Protein AF-A0A9D9E8C2-F1 (afdb_monomer)

Structure (mmCIF, N/CA/C/O backbone):
data_AF-A0A9D9E8C2-F1
#
_entry.id   AF-A0A9D9E8C2-F1
#
loop_
_atom_site.group_PDB
_atom_site.id
_atom_site.type_symbol
_atom_site.label_atom_id
_atom_site.label_alt_id
_atom_site.label_comp_id
_atom_site.label_asym_id
_atom_site.label_entity_id
_atom_site.label_seq_id
_atom_site.pdbx_PDB_ins_code
_atom_site.Cartn_x
_atom_site.Cartn_y
_atom_site.Cartn_z
_atom_site.occupancy
_atom_site.B_iso_or_equiv
_atom_site.auth_seq_id
_atom_site.auth_comp_id
_atom_site.auth_asym_id
_atom_site.auth_atom_id
_atom_site.pdbx_PDB_model_num
ATOM 1 N N . MET A 1 1 ? 30.598 -41.510 -39.112 1.00 62.38 1 MET A N 1
ATOM 2 C CA . MET A 1 1 ? 31.838 -40.755 -39.396 1.00 62.38 1 MET A CA 1
ATOM 3 C C . MET A 1 1 ? 31.563 -39.414 -40.078 1.00 62.38 1 MET A C 1
ATOM 5 O O . MET A 1 1 ? 31.753 -38.413 -39.410 1.00 62.38 1 MET A O 1
ATOM 9 N N . GLU A 1 2 ? 31.073 -39.333 -41.325 1.00 63.06 2 GLU A N 1
ATOM 10 C CA . GLU A 1 2 ? 30.748 -38.024 -41.951 1.00 63.06 2 GLU A CA 1
ATOM 11 C C . GLU A 1 2 ? 29.578 -37.295 -41.263 1.00 63.06 2 GLU A C 1
ATOM 13 O O . GLU A 1 2 ? 29.684 -36.105 -40.983 1.00 63.06 2 GLU A O 1
ATOM 18 N N . GLU A 1 3 ? 28.510 -38.011 -40.889 1.00 63.47 3 GLU A N 1
ATOM 19 C CA . GLU A 1 3 ? 27.385 -37.432 -40.130 1.00 63.47 3 GLU A CA 1
ATOM 20 C C . GLU A 1 3 ? 27.794 -36.955 -38.724 1.00 63.47 3 GLU A C 1
ATOM 22 O O . GLU A 1 3 ? 27.326 -35.918 -38.266 1.00 63.47 3 GLU A O 1
ATOM 27 N N . GLU A 1 4 ? 28.717 -37.655 -38.057 1.00 63.75 4 GLU A N 1
ATOM 28 C CA . GLU A 1 4 ? 29.216 -37.278 -36.723 1.00 63.75 4 GLU A CA 1
ATOM 29 C C . GLU A 1 4 ? 30.117 -36.036 -36.775 1.00 63.75 4 GLU A C 1
ATOM 31 O O . GLU A 1 4 ? 30.046 -35.191 -35.884 1.00 63.75 4 GLU A O 1
ATOM 36 N N . ILE A 1 5 ? 30.933 -35.889 -37.825 1.00 70.88 5 ILE A N 1
ATOM 37 C CA . ILE A 1 5 ? 31.766 -34.696 -38.046 1.00 70.88 5 ILE A CA 1
ATOM 38 C C . ILE A 1 5 ? 30.883 -33.486 -38.377 1.00 70.88 5 ILE A C 1
ATOM 40 O O . ILE A 1 5 ? 31.087 -32.411 -37.811 1.00 70.88 5 ILE A O 1
ATOM 44 N N . LEU A 1 6 ? 29.863 -33.665 -39.226 1.00 66.44 6 LEU A N 1
ATOM 45 C CA . LEU A 1 6 ? 28.893 -32.617 -39.556 1.00 66.44 6 LEU A CA 1
ATOM 46 C C . LEU A 1 6 ? 28.093 -32.185 -38.313 1.00 66.44 6 LEU A C 1
ATOM 48 O O . LEU A 1 6 ? 27.885 -30.997 -38.079 1.00 66.44 6 LEU A O 1
ATOM 52 N N . GLN A 1 7 ? 27.686 -33.140 -37.473 1.00 68.31 7 GLN A N 1
ATOM 53 C CA . GLN A 1 7 ? 26.978 -32.865 -36.223 1.00 68.31 7 GLN A CA 1
ATOM 54 C C . GLN A 1 7 ? 27.868 -32.143 -35.198 1.00 68.31 7 GLN A C 1
ATOM 56 O O . GLN A 1 7 ? 27.402 -31.226 -34.525 1.00 68.31 7 GLN A O 1
ATOM 61 N N . GLN A 1 8 ? 29.156 -32.489 -35.103 1.00 66.94 8 GLN A N 1
ATOM 62 C CA . GLN A 1 8 ? 30.111 -31.779 -34.243 1.00 66.94 8 GLN A CA 1
ATOM 63 C C . GLN A 1 8 ? 30.387 -30.344 -34.713 1.00 66.94 8 GLN A C 1
ATOM 65 O O . GLN A 1 8 ? 30.457 -29.444 -33.877 1.00 66.94 8 GLN A O 1
ATOM 70 N N . GLN A 1 9 ? 30.498 -30.113 -36.024 1.00 70.50 9 GLN A N 1
ATOM 71 C CA . GLN A 1 9 ? 30.647 -28.767 -36.593 1.00 70.50 9 GLN A CA 1
ATOM 72 C C . GLN A 1 9 ? 29.406 -27.903 -36.336 1.00 70.50 9 GLN A C 1
ATOM 74 O O . GLN A 1 9 ? 29.534 -26.796 -35.820 1.00 70.50 9 GLN A O 1
ATOM 79 N N . ASN A 1 10 ? 28.205 -28.448 -36.559 1.00 74.12 10 ASN A N 1
ATOM 80 C CA . ASN A 1 10 ? 26.947 -27.755 -36.261 1.00 74.12 10 ASN A CA 1
ATOM 81 C C . ASN A 1 10 ? 26.824 -27.380 -34.770 1.00 74.12 10 ASN A C 1
ATOM 83 O O . ASN A 1 10 ? 26.396 -26.275 -34.439 1.00 74.12 10 ASN A O 1
ATOM 87 N N . ASN A 1 11 ? 27.249 -28.268 -33.864 1.00 79.94 11 ASN A N 1
ATOM 88 C CA . ASN A 1 11 ? 27.254 -27.995 -32.424 1.00 79.94 11 ASN A CA 1
ATOM 89 C C . ASN A 1 11 ? 28.263 -26.898 -32.034 1.00 79.94 11 ASN A C 1
ATOM 91 O O . ASN A 1 11 ? 27.984 -26.090 -31.145 1.00 79.94 11 ASN A O 1
ATOM 95 N N . PHE A 1 12 ? 29.434 -26.862 -32.680 1.00 87.06 12 PHE A N 1
ATOM 96 C CA . PHE A 1 12 ? 30.436 -25.817 -32.459 1.00 87.06 12 PHE A CA 1
ATOM 97 C C . PHE A 1 12 ? 29.925 -24.446 -32.915 1.00 87.06 12 PHE A C 1
ATOM 99 O O . PHE A 1 12 ? 30.023 -23.477 -32.160 1.00 87.06 12 PHE A O 1
ATOM 106 N N . ASP A 1 13 ? 29.322 -24.377 -34.102 1.00 87.06 13 ASP A N 1
ATOM 107 C CA . ASP A 1 13 ? 28.763 -23.138 -34.645 1.00 87.06 13 ASP A CA 1
ATOM 108 C C . ASP A 1 13 ? 27.602 -22.617 -33.784 1.00 87.06 13 ASP A C 1
ATOM 110 O O . ASP A 1 13 ? 27.513 -21.415 -33.513 1.00 87.06 13 ASP A O 1
ATOM 114 N N . GLU A 1 14 ? 26.746 -23.508 -33.268 1.00 86.00 14 GLU A N 1
ATOM 115 C CA . GLU A 1 14 ? 25.675 -23.132 -32.340 1.00 86.00 14 GLU A CA 1
ATOM 116 C C . GLU A 1 14 ? 26.231 -22.582 -31.013 1.00 86.00 14 GLU A C 1
ATOM 118 O O . GLU A 1 14 ? 25.738 -21.571 -30.495 1.00 86.00 14 GLU A O 1
ATOM 123 N N . LEU A 1 15 ? 27.276 -23.209 -30.463 1.00 86.00 15 LEU A N 1
ATOM 124 C CA . LEU A 1 15 ? 27.934 -22.746 -29.241 1.00 86.00 15 LEU A CA 1
ATOM 125 C C . LEU A 1 15 ? 28.594 -21.376 -29.442 1.00 86.00 15 LEU A C 1
ATOM 127 O O . LEU A 1 15 ? 28.389 -20.472 -28.625 1.00 86.00 15 LEU A O 1
ATOM 131 N N . ALA A 1 16 ? 29.341 -21.203 -30.534 1.00 89.62 16 ALA A N 1
ATOM 132 C CA . ALA A 1 16 ? 29.965 -19.934 -30.891 1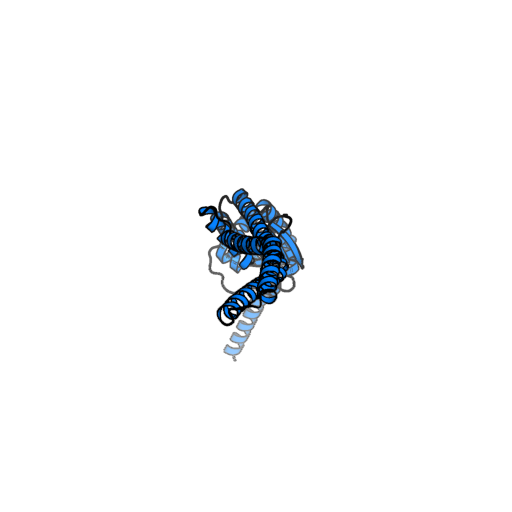.00 89.62 16 ALA A CA 1
ATOM 133 C C . ALA A 1 16 ? 28.908 -18.831 -31.046 1.00 89.62 16 ALA A C 1
ATOM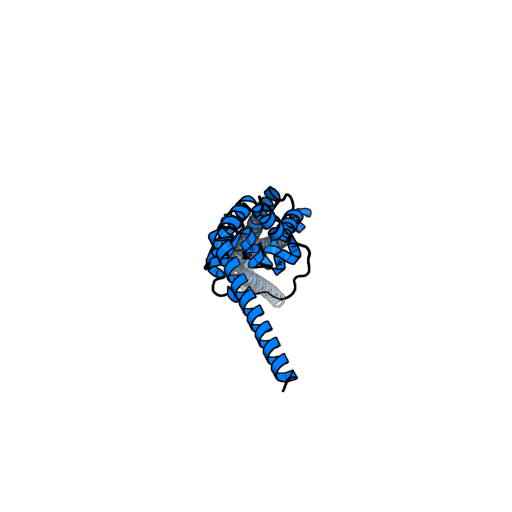 135 O O . ALA A 1 16 ? 29.032 -17.767 -30.437 1.00 89.62 16 ALA A O 1
ATOM 136 N N . ALA A 1 17 ? 27.808 -19.110 -31.754 1.00 88.00 17 ALA A N 1
ATOM 137 C CA . ALA A 1 17 ? 26.706 -18.167 -31.920 1.00 88.00 17 ALA A CA 1
ATOM 138 C C . ALA A 1 17 ? 26.056 -17.774 -30.581 1.00 88.00 17 ALA A C 1
ATOM 140 O O . ALA A 1 17 ? 25.766 -16.593 -30.362 1.00 88.00 17 ALA A O 1
ATOM 141 N N . LYS A 1 18 ? 25.849 -18.724 -29.657 1.00 88.12 18 LYS A N 1
ATOM 142 C CA . LYS A 1 18 ? 25.333 -18.431 -28.307 1.00 88.12 18 LYS A CA 1
ATOM 143 C C . LYS A 1 18 ? 26.286 -17.526 -27.525 1.00 88.12 18 LYS A C 1
ATOM 145 O O . LYS A 1 18 ? 25.833 -16.539 -26.948 1.00 88.12 18 LYS A O 1
ATOM 150 N N . LEU A 1 19 ? 27.589 -17.815 -27.532 1.00 89.12 19 LEU A N 1
ATOM 151 C CA . LEU A 1 19 ? 28.597 -16.990 -26.855 1.00 89.12 19 LEU A CA 1
ATOM 152 C C . LEU A 1 19 ? 28.661 -15.573 -27.433 1.00 89.12 19 LEU A C 1
ATOM 154 O O . LEU A 1 19 ? 28.673 -14.601 -26.675 1.00 89.12 19 LEU A O 1
ATOM 158 N N . THR A 1 20 ? 28.618 -15.438 -28.759 1.00 91.69 20 THR A N 1
ATOM 159 C CA . THR A 1 20 ? 28.566 -14.131 -29.423 1.00 91.69 20 THR A CA 1
ATOM 160 C C . THR A 1 20 ? 27.339 -13.333 -28.990 1.00 91.69 20 THR A C 1
ATOM 162 O O . THR A 1 20 ? 27.478 -12.161 -28.648 1.00 91.69 20 THR A O 1
ATOM 165 N N . ARG A 1 21 ? 26.149 -13.947 -28.933 1.00 90.56 21 ARG A N 1
ATOM 166 C CA . ARG A 1 21 ? 24.923 -13.257 -28.487 1.00 90.56 21 ARG A CA 1
ATOM 167 C C . ARG A 1 21 ? 25.013 -12.786 -27.032 1.00 90.56 21 ARG A C 1
ATOM 169 O O . ARG A 1 21 ? 24.628 -11.655 -26.748 1.00 90.56 21 ARG A O 1
ATOM 176 N N . LYS A 1 22 ? 25.579 -13.602 -26.134 1.00 92.94 22 LYS A N 1
ATOM 177 C CA . LYS A 1 22 ? 25.825 -13.217 -24.732 1.00 92.94 22 LYS A CA 1
ATOM 178 C C . LYS A 1 22 ? 26.788 -12.031 -24.620 1.00 92.94 22 LYS A C 1
ATOM 180 O O . LYS A 1 22 ? 26.497 -11.058 -23.932 1.00 92.94 22 LYS A O 1
ATOM 185 N N . SER A 1 23 ? 27.911 -12.080 -25.340 1.00 93.12 23 SER A N 1
ATOM 186 C CA . SER A 1 23 ? 28.888 -10.983 -25.369 1.00 93.12 23 SER A CA 1
ATOM 187 C C . SER A 1 23 ? 28.282 -9.693 -25.933 1.00 93.12 23 SER A C 1
ATOM 189 O O . SER A 1 23 ? 28.487 -8.615 -25.376 1.00 93.12 23 SER A O 1
ATOM 191 N N . GLN A 1 24 ? 27.468 -9.799 -26.988 1.00 93.44 24 GLN A N 1
ATOM 192 C CA . GLN A 1 24 ? 26.739 -8.664 -27.554 1.00 93.44 24 GLN A CA 1
ATOM 193 C C . GLN A 1 24 ? 25.733 -8.067 -26.568 1.00 93.44 24 GLN A C 1
ATOM 195 O O . GLN A 1 24 ? 25.614 -6.846 -26.509 1.00 93.44 24 GLN A O 1
ATOM 200 N N . PHE A 1 25 ? 25.018 -8.891 -25.797 1.00 94.06 25 PHE A N 1
ATOM 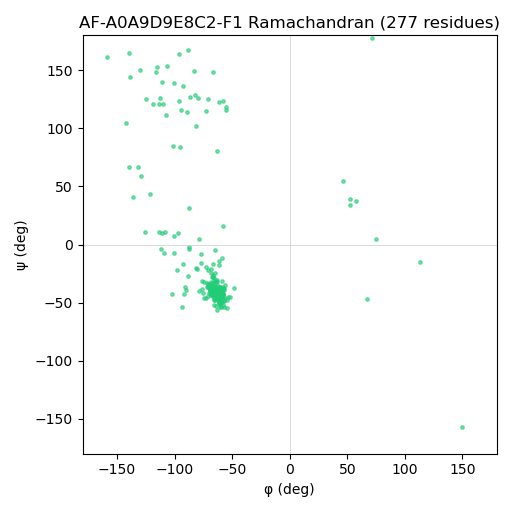201 C CA . PHE A 1 25 ? 24.114 -8.408 -24.753 1.00 94.06 25 PHE A CA 1
ATOM 202 C C . PHE A 1 25 ? 24.863 -7.578 -23.703 1.00 94.06 25 PHE A C 1
ATOM 204 O O . PHE A 1 25 ? 24.528 -6.412 -23.504 1.00 94.06 25 PHE A O 1
ATOM 211 N N . LEU A 1 26 ? 25.935 -8.122 -23.118 1.00 94.62 26 LEU A N 1
ATOM 212 C CA . LEU A 1 26 ? 26.737 -7.408 -22.117 1.00 94.62 26 LEU A CA 1
ATOM 213 C C . LEU A 1 26 ? 27.355 -6.121 -22.682 1.00 94.62 26 LEU A C 1
ATOM 215 O O . LEU A 1 26 ? 27.371 -5.088 -22.016 1.00 94.62 26 LEU A O 1
ATOM 219 N N . SER A 1 27 ? 27.804 -6.150 -23.941 1.00 95.12 27 SER A N 1
ATOM 220 C CA . SER A 1 27 ? 28.309 -4.959 -24.628 1.00 95.12 27 SER A CA 1
ATOM 221 C C . SER A 1 27 ? 27.229 -3.886 -24.802 1.00 95.12 27 SER A C 1
ATOM 223 O O . SER A 1 27 ? 27.523 -2.707 -24.614 1.00 95.12 27 SER A O 1
ATOM 225 N N . LYS A 1 28 ? 25.978 -4.265 -25.105 1.00 95.69 28 LYS A N 1
ATOM 226 C CA . LYS A 1 28 ? 24.850 -3.322 -25.185 1.00 95.69 28 LYS A CA 1
ATOM 227 C C . LYS A 1 28 ? 24.508 -2.719 -23.825 1.00 95.69 28 LYS A C 1
ATOM 229 O O . LYS A 1 28 ? 24.314 -1.511 -23.758 1.00 95.69 28 LYS A O 1
ATOM 234 N N . VAL A 1 29 ? 24.487 -3.524 -22.759 1.00 94.75 29 VAL A N 1
ATOM 235 C CA . VAL A 1 29 ? 24.248 -3.035 -21.388 1.00 94.75 29 VAL A CA 1
ATOM 236 C C . VAL A 1 29 ? 25.335 -2.038 -20.981 1.00 94.75 29 VAL A C 1
ATOM 238 O O . VAL A 1 29 ? 25.032 -0.918 -20.577 1.00 94.75 29 VAL A O 1
ATOM 241 N N . SER A 1 30 ? 26.606 -2.402 -21.172 1.00 94.81 30 SER A N 1
ATOM 242 C CA . SER A 1 30 ? 27.743 -1.523 -20.878 1.00 94.81 30 SER A CA 1
ATOM 243 C C . SER A 1 30 ? 27.688 -0.221 -21.681 1.00 94.81 30 SER A C 1
ATOM 245 O O . SER A 1 30 ? 27.916 0.855 -21.128 1.00 94.81 30 SER A O 1
ATOM 247 N N . LYS A 1 31 ? 27.324 -0.302 -22.967 1.00 96.88 31 LYS A N 1
ATOM 248 C CA . LYS A 1 31 ? 27.149 0.872 -23.822 1.00 96.88 31 LYS A CA 1
ATOM 249 C C . LYS A 1 31 ? 26.044 1.790 -23.292 1.00 96.88 31 LYS A C 1
ATOM 251 O O . LYS A 1 31 ? 26.313 2.975 -23.107 1.00 96.88 31 LYS A O 1
ATOM 256 N N . ALA A 1 32 ? 24.858 1.252 -22.997 1.00 95.75 32 ALA A N 1
ATOM 257 C CA . ALA A 1 32 ? 23.725 2.026 -22.486 1.00 95.75 32 ALA A CA 1
ATOM 258 C C . ALA A 1 32 ? 24.075 2.766 -21.183 1.00 95.75 32 ALA A C 1
ATOM 260 O O . ALA A 1 32 ? 23.805 3.960 -21.067 1.00 95.75 32 ALA A O 1
ATOM 261 N N . LEU A 1 33 ? 24.776 2.101 -20.255 1.00 94.19 33 LEU A N 1
ATOM 262 C CA . LEU A 1 33 ? 25.291 2.721 -19.028 1.00 94.19 33 LEU A CA 1
ATOM 263 C C . LEU A 1 33 ? 26.296 3.847 -19.321 1.00 94.19 33 LEU A C 1
ATOM 265 O O . LEU A 1 33 ? 26.203 4.933 -18.749 1.00 94.19 33 LEU A O 1
ATOM 269 N N . SER A 1 34 ? 27.250 3.613 -20.229 1.00 94.69 34 SER A N 1
ATOM 270 C CA . SER A 1 34 ? 28.280 4.605 -20.574 1.00 94.69 34 SER A CA 1
ATOM 271 C C . SER A 1 34 ? 27.710 5.855 -21.254 1.00 94.69 34 SER A C 1
ATOM 273 O O . SER A 1 34 ? 28.184 6.965 -21.014 1.00 94.69 34 SER A O 1
ATOM 275 N N . GLU A 1 35 ? 26.665 5.680 -22.063 1.00 95.88 35 GLU A N 1
ATOM 276 C CA . GLU A 1 35 ? 25.977 6.751 -22.787 1.00 95.88 35 GLU A CA 1
ATOM 277 C C . GLU A 1 35 ? 24.859 7.398 -21.956 1.00 95.88 35 GLU A C 1
ATOM 279 O O . GLU A 1 35 ? 24.248 8.364 -22.408 1.00 95.88 35 GLU A O 1
ATOM 284 N N . LYS A 1 36 ? 24.612 6.901 -20.734 1.00 93.62 36 LYS A N 1
ATOM 285 C CA . LYS A 1 36 ? 23.500 7.303 -19.859 1.00 93.62 36 LYS A CA 1
ATOM 286 C C . LYS A 1 36 ? 22.136 7.225 -20.551 1.00 93.62 36 LYS A C 1
ATOM 288 O O . LYS A 1 36 ? 21.294 8.110 -20.401 1.00 93.62 36 LYS A O 1
ATOM 293 N N . ASN A 1 37 ? 21.948 6.184 -21.357 1.00 94.94 37 ASN A N 1
ATOM 294 C CA . ASN A 1 37 ? 20.720 5.946 -22.096 1.00 94.94 37 ASN A CA 1
ATOM 295 C C . ASN A 1 37 ? 19.818 4.984 -21.311 1.00 94.94 37 ASN A C 1
ATOM 297 O O . ASN A 1 37 ? 19.809 3.774 -21.553 1.00 94.94 37 ASN A O 1
ATOM 301 N N . ASP A 1 38 ? 19.060 5.543 -20.367 1.00 95.81 38 ASP A N 1
ATOM 302 C CA . ASP A 1 38 ? 18.123 4.789 -19.528 1.00 95.81 38 ASP A CA 1
ATOM 303 C C . ASP A 1 38 ? 17.084 4.045 -20.369 1.00 95.81 38 ASP A C 1
ATOM 305 O O . ASP A 1 38 ? 16.747 2.907 -20.052 1.00 95.81 38 ASP A O 1
ATOM 309 N N . TYR A 1 39 ? 16.608 4.650 -21.468 1.00 95.62 39 TYR A N 1
ATOM 310 C CA . TYR A 1 39 ? 15.635 4.021 -22.362 1.00 95.62 39 TYR A CA 1
ATOM 311 C C . TYR A 1 39 ? 16.166 2.688 -22.894 1.00 95.62 39 TYR A C 1
ATOM 313 O O . TYR A 1 39 ? 15.518 1.655 -22.717 1.00 95.62 39 TYR A O 1
ATOM 321 N N . ASP A 1 40 ? 17.361 2.699 -23.494 1.00 94.69 40 ASP A N 1
ATOM 322 C CA . ASP A 1 40 ? 17.993 1.486 -24.015 1.00 94.69 40 ASP A CA 1
ATOM 323 C C . ASP A 1 40 ? 18.229 0.471 -22.896 1.00 94.69 40 ASP A C 1
ATOM 325 O O . ASP A 1 40 ? 17.949 -0.715 -23.087 1.00 94.69 40 ASP A O 1
ATOM 329 N N . LEU A 1 41 ? 18.671 0.920 -21.717 1.00 95.19 41 LEU A N 1
ATOM 330 C CA . LEU A 1 41 ? 18.896 0.036 -20.579 1.00 95.19 41 LEU A CA 1
ATOM 331 C C . LEU A 1 41 ? 17.600 -0.660 -20.136 1.00 95.19 41 LEU A C 1
ATOM 333 O O . LEU A 1 41 ? 17.603 -1.885 -20.029 1.00 95.19 41 LEU A O 1
ATOM 337 N N . PHE A 1 42 ? 16.479 0.060 -20.005 1.00 95.19 42 PHE A N 1
ATOM 338 C CA . PHE A 1 42 ? 15.159 -0.521 -19.713 1.00 95.19 42 PHE A CA 1
ATOM 339 C C . PHE A 1 42 ? 14.722 -1.570 -20.743 1.00 95.19 42 PHE A C 1
ATOM 341 O O . PHE A 1 42 ? 14.134 -2.589 -20.372 1.00 95.19 42 PHE A O 1
ATOM 348 N N . THR A 1 43 ? 15.034 -1.365 -22.030 1.00 92.44 43 THR A N 1
ATOM 349 C CA . THR A 1 43 ? 14.724 -2.359 -23.075 1.00 92.44 43 THR A CA 1
ATOM 350 C C . THR A 1 43 ? 15.557 -3.639 -22.963 1.00 92.44 43 THR A C 1
ATOM 352 O O . THR A 1 43 ? 15.130 -4.688 -23.447 1.00 92.44 43 THR A O 1
ATOM 355 N N . LEU A 1 44 ? 16.742 -3.558 -22.347 1.00 92.94 44 LEU A N 1
ATOM 356 C CA . LEU A 1 44 ? 17.683 -4.670 -22.201 1.00 92.94 44 LEU A CA 1
ATOM 357 C C . LEU A 1 44 ? 17.448 -5.467 -20.918 1.00 92.94 44 LEU A C 1
ATOM 359 O O . LEU A 1 44 ? 17.559 -6.688 -20.951 1.00 92.94 44 LEU A O 1
ATOM 363 N N . VAL A 1 45 ? 17.133 -4.794 -19.808 1.00 92.88 45 VAL A N 1
ATOM 364 C CA . VAL A 1 45 ? 16.932 -5.431 -18.491 1.00 92.88 45 VAL A CA 1
ATOM 365 C C . VAL A 1 45 ? 15.542 -6.048 -18.347 1.00 92.88 45 VAL A C 1
ATOM 367 O O . VAL A 1 45 ? 15.341 -6.939 -17.531 1.00 92.88 45 VAL A O 1
ATOM 370 N N . ASN A 1 46 ? 14.577 -5.596 -19.153 1.00 90.62 46 ASN A N 1
ATOM 371 C CA . ASN A 1 46 ? 13.235 -6.163 -19.187 1.00 90.62 46 ASN A CA 1
ATOM 372 C C . ASN A 1 46 ? 12.702 -6.267 -20.624 1.00 90.62 46 ASN A C 1
ATOM 374 O O . ASN A 1 46 ? 11.750 -5.578 -21.015 1.00 90.62 46 ASN A O 1
ATOM 378 N N . PRO A 1 47 ? 13.319 -7.128 -21.449 1.00 90.50 47 PRO A N 1
ATOM 379 C CA . PRO A 1 47 ? 12.969 -7.231 -22.857 1.00 90.50 47 PRO A CA 1
ATOM 380 C C . PRO A 1 47 ? 11.554 -7.792 -23.045 1.00 90.50 47 PRO A C 1
ATOM 382 O O . PRO A 1 47 ? 10.875 -7.441 -24.012 1.00 90.50 47 PRO A O 1
ATOM 385 N N . GLN A 1 48 ? 11.070 -8.606 -22.103 1.00 90.44 48 GLN A N 1
ATOM 386 C CA . GLN A 1 48 ? 9.703 -9.111 -22.120 1.00 90.44 48 GLN A CA 1
ATOM 387 C C . GLN A 1 48 ? 8.678 -7.977 -21.985 1.00 90.44 48 GLN A C 1
ATOM 389 O O . GLN A 1 48 ? 7.825 -7.845 -22.868 1.00 90.44 48 GLN A O 1
ATOM 394 N N . ALA A 1 49 ? 8.754 -7.158 -20.925 1.00 90.00 49 ALA A N 1
ATOM 395 C CA . ALA A 1 49 ? 7.820 -6.048 -20.732 1.00 90.00 49 ALA A CA 1
ATOM 396 C C . ALA A 1 49 ? 7.908 -5.054 -21.893 1.00 90.00 49 ALA A C 1
ATOM 398 O O . ALA A 1 49 ? 6.884 -4.630 -22.428 1.00 90.00 49 ALA A O 1
ATOM 399 N N . TYR A 1 50 ? 9.121 -4.759 -22.365 1.00 91.94 50 TYR A N 1
ATOM 400 C CA . TYR A 1 50 ? 9.325 -3.895 -23.520 1.00 91.94 50 TYR A CA 1
ATOM 401 C C . TYR A 1 50 ? 8.613 -4.409 -24.782 1.00 91.94 50 TYR A C 1
ATOM 403 O O . TYR A 1 50 ? 7.846 -3.679 -25.416 1.00 91.94 50 TYR A O 1
ATOM 411 N N . HIS A 1 51 ? 8.816 -5.674 -25.159 1.00 91.25 51 HIS A N 1
ATOM 412 C CA . HIS A 1 51 ? 8.187 -6.224 -26.360 1.00 91.25 51 HIS A CA 1
ATOM 413 C C . HIS A 1 51 ? 6.663 -6.324 -26.232 1.00 91.25 51 HIS A C 1
ATOM 415 O O . HIS A 1 51 ? 5.951 -6.008 -27.185 1.00 91.25 51 HIS A O 1
ATOM 421 N N . GLN A 1 52 ? 6.154 -6.707 -25.061 1.00 91.56 52 GLN A N 1
ATOM 422 C CA . GLN A 1 52 ? 4.719 -6.885 -24.845 1.00 91.56 52 GLN A CA 1
ATOM 423 C C . GLN A 1 52 ? 3.973 -5.549 -24.727 1.00 91.56 52 GLN A C 1
ATOM 425 O O . GLN A 1 52 ? 2.940 -5.372 -25.371 1.00 91.56 52 GLN A O 1
ATOM 430 N N . LEU A 1 53 ? 4.501 -4.601 -23.948 1.00 91.31 53 LEU A N 1
ATOM 431 C CA . LEU A 1 53 ? 3.813 -3.352 -23.610 1.00 91.31 53 LEU A CA 1
ATOM 432 C C . LEU A 1 53 ? 4.119 -2.217 -24.598 1.00 91.31 53 LEU A C 1
ATOM 434 O O . LEU A 1 53 ? 3.225 -1.435 -24.919 1.00 91.31 53 LEU A O 1
ATOM 438 N N . ILE A 1 54 ? 5.352 -2.132 -25.117 1.00 92.50 54 ILE A N 1
ATOM 439 C CA . ILE A 1 54 ? 5.756 -1.065 -26.053 1.00 92.50 54 ILE A CA 1
ATOM 440 C C . ILE A 1 54 ? 5.583 -1.506 -27.505 1.00 92.50 54 ILE A C 1
ATOM 442 O O . ILE A 1 54 ? 4.920 -0.815 -28.278 1.00 92.50 54 ILE A O 1
ATOM 446 N N . LYS A 1 55 ? 6.171 -2.645 -27.896 1.00 90.00 55 LYS A N 1
ATOM 447 C CA . LYS A 1 55 ? 6.108 -3.116 -29.294 1.00 90.00 55 LYS A CA 1
ATOM 448 C C . LYS A 1 55 ? 4.814 -3.849 -29.639 1.00 90.00 55 LYS A C 1
ATOM 450 O O . LYS A 1 55 ? 4.471 -3.924 -30.814 1.00 90.00 55 LYS A O 1
ATOM 455 N N . LYS A 1 56 ? 4.085 -4.351 -28.637 1.00 89.75 56 LYS A N 1
ATOM 456 C CA . LYS A 1 56 ? 2.889 -5.197 -28.807 1.00 89.75 56 LYS A CA 1
ATOM 457 C C . LYS A 1 56 ? 3.185 -6.465 -29.619 1.00 89.75 56 LYS A C 1
ATOM 459 O O . LYS A 1 56 ? 2.370 -6.924 -30.416 1.00 89.75 56 LYS A O 1
ATOM 464 N N . GLU A 1 57 ? 4.366 -7.036 -29.398 1.00 88.62 57 GLU A N 1
ATOM 465 C CA . GLU A 1 57 ? 4.876 -8.227 -30.073 1.00 88.62 57 GLU A CA 1
ATOM 466 C C . GLU A 1 57 ? 5.058 -9.383 -29.084 1.00 88.62 57 GLU A C 1
ATOM 468 O O . GLU A 1 57 ? 5.323 -9.188 -27.895 1.00 88.62 57 GLU A O 1
ATOM 473 N N . ARG A 1 58 ? 4.968 -10.622 -29.583 1.00 76.88 58 ARG A N 1
ATOM 474 C CA . ARG A 1 58 ? 5.346 -11.795 -28.786 1.00 76.88 58 ARG A CA 1
ATOM 475 C C . ARG A 1 58 ? 6.862 -11.820 -28.613 1.00 76.88 58 ARG A C 1
ATOM 477 O O . ARG A 1 58 ? 7.596 -11.842 -29.596 1.00 76.88 58 ARG A O 1
ATOM 484 N N . PHE A 1 59 ? 7.315 -11.880 -27.368 1.00 77.31 59 PHE A N 1
ATOM 485 C CA . PHE A 1 59 ? 8.722 -12.079 -27.044 1.00 77.31 59 PHE A CA 1
ATOM 486 C C . PHE A 1 59 ? 9.073 -13.574 -27.118 1.00 77.31 59 PHE A C 1
ATOM 488 O O . PHE A 1 59 ? 8.372 -14.397 -26.528 1.00 77.31 59 PHE A O 1
ATOM 495 N N . GLN A 1 60 ? 10.128 -13.936 -27.857 1.00 67.69 60 GLN A N 1
ATOM 496 C CA . GLN A 1 60 ? 10.662 -15.303 -27.890 1.00 67.69 60 GLN A CA 1
ATOM 497 C C . GLN A 1 60 ? 12.035 -15.380 -27.217 1.00 67.69 60 GLN A C 1
ATOM 499 O O . GLN A 1 60 ? 12.893 -14.514 -27.370 1.00 67.69 60 GLN A O 1
ATOM 504 N N . THR A 1 61 ? 12.190 -16.471 -26.473 1.00 55.53 61 THR A N 1
ATOM 505 C CA . THR A 1 61 ? 13.178 -16.816 -25.447 1.00 55.53 61 THR A CA 1
ATOM 506 C C . THR A 1 61 ? 14.620 -16.894 -25.948 1.00 55.53 61 THR A C 1
ATOM 508 O O . THR A 1 61 ? 15.154 -17.976 -26.175 1.00 55.53 61 THR A O 1
ATOM 511 N N . ASN A 1 62 ? 15.279 -15.748 -26.081 1.00 60.62 62 ASN A N 1
ATOM 512 C CA . ASN A 1 62 ? 16.732 -15.648 -25.920 1.00 60.62 62 ASN A CA 1
ATOM 513 C C . ASN A 1 62 ? 17.017 -14.511 -24.945 1.00 60.62 62 ASN A C 1
ATOM 515 O O . ASN A 1 62 ? 17.635 -13.509 -25.305 1.00 60.62 62 ASN A O 1
ATOM 519 N N . ASP A 1 63 ? 16.466 -14.653 -23.743 1.00 73.06 63 ASP A N 1
ATOM 520 C CA . ASP A 1 63 ? 16.697 -13.700 -22.677 1.00 73.06 63 ASP A CA 1
ATOM 521 C C . ASP A 1 63 ? 18.064 -13.970 -22.034 1.00 73.06 63 ASP A C 1
ATOM 523 O O . ASP A 1 63 ? 18.375 -15.104 -21.664 1.00 73.06 63 ASP A O 1
ATOM 527 N N . PHE A 1 64 ? 18.896 -12.935 -21.982 1.00 85.44 64 PHE A N 1
ATOM 528 C CA . PHE A 1 64 ? 20.237 -12.961 -21.395 1.00 85.44 64 PHE A CA 1
ATOM 529 C C . PHE A 1 64 ? 20.322 -12.074 -20.149 1.00 85.44 64 PHE A C 1
ATOM 531 O O . PHE A 1 64 ? 21.420 -11.842 -19.648 1.00 85.44 64 PHE A O 1
ATOM 538 N N . THR A 1 65 ? 19.179 -11.595 -19.651 1.00 86.25 65 THR A N 1
ATOM 539 C CA . THR A 1 65 ? 19.036 -10.863 -18.385 1.00 86.25 65 THR A CA 1
ATOM 540 C C . THR A 1 65 ? 19.742 -11.550 -17.224 1.00 86.25 65 THR A C 1
ATOM 542 O O . THR A 1 65 ? 20.435 -10.896 -16.459 1.00 86.25 65 THR A O 1
ATOM 545 N N . ASN A 1 66 ? 19.718 -12.881 -17.177 1.00 89.94 66 ASN A N 1
ATOM 546 C CA . ASN A 1 66 ? 20.406 -13.646 -16.140 1.00 89.94 66 ASN A CA 1
ATOM 547 C C . ASN A 1 66 ? 21.938 -13.463 -16.089 1.00 89.94 66 ASN A C 1
ATOM 549 O O . ASN A 1 66 ? 22.585 -13.886 -15.136 1.00 89.94 66 ASN A O 1
ATOM 553 N N . LEU A 1 67 ? 22.553 -12.881 -17.124 1.00 91.75 67 LEU A N 1
ATOM 554 C CA . LEU A 1 67 ? 23.986 -12.572 -17.133 1.00 91.75 67 LEU A CA 1
ATOM 555 C C . LEU A 1 67 ? 24.348 -11.336 -16.307 1.00 91.75 67 LEU A C 1
ATOM 557 O O . LEU A 1 67 ? 25.534 -11.040 -16.189 1.00 91.75 67 LEU A O 1
ATOM 561 N N . ILE A 1 68 ? 23.351 -10.596 -15.829 1.00 92.56 68 ILE A N 1
ATOM 562 C CA . ILE A 1 68 ? 23.527 -9.370 -15.049 1.00 92.56 68 ILE A CA 1
ATOM 563 C C . ILE A 1 68 ? 22.779 -9.428 -13.707 1.00 92.56 68 ILE A C 1
ATOM 565 O O . ILE A 1 68 ? 22.692 -8.410 -13.029 1.00 92.56 68 ILE A O 1
ATOM 569 N N . ASP A 1 69 ? 22.269 -10.600 -13.306 1.00 91.56 69 ASP A N 1
ATOM 570 C CA . ASP A 1 69 ? 21.536 -10.790 -12.042 1.00 91.56 69 ASP A CA 1
ATOM 571 C C . ASP A 1 69 ? 22.360 -10.364 -10.816 1.00 91.56 69 ASP A C 1
ATOM 573 O O . ASP A 1 69 ? 21.818 -9.846 -9.842 1.00 91.56 69 ASP A O 1
ATOM 577 N N . ASP A 1 70 ? 23.678 -10.572 -10.854 1.00 93.38 70 ASP A N 1
ATOM 578 C CA . ASP A 1 70 ? 24.603 -10.224 -9.774 1.00 93.38 70 ASP A CA 1
ATOM 579 C C . ASP A 1 70 ? 24.819 -8.714 -9.621 1.00 93.38 70 ASP A C 1
ATOM 581 O O . ASP A 1 70 ? 25.186 -8.273 -8.535 1.00 93.38 70 ASP A O 1
ATOM 585 N N . ILE A 1 71 ? 24.550 -7.937 -10.675 1.00 93.75 71 ILE A N 1
ATOM 586 C CA . ILE A 1 71 ? 24.665 -6.469 -10.698 1.00 93.75 71 ILE A CA 1
ATOM 587 C C . ILE A 1 71 ? 23.302 -5.762 -10.791 1.00 93.75 71 ILE A C 1
ATOM 589 O O . ILE A 1 71 ? 23.219 -4.557 -11.049 1.00 93.75 71 ILE A O 1
ATOM 593 N N . TYR A 1 72 ? 22.203 -6.504 -10.634 1.00 93.00 72 TYR A N 1
ATOM 594 C CA . TYR A 1 72 ? 20.851 -5.947 -10.633 1.00 93.00 72 TYR A CA 1
ATOM 595 C C . TYR A 1 72 ? 20.617 -4.875 -9.570 1.00 93.00 72 TYR A C 1
ATOM 597 O O . TYR A 1 72 ? 20.021 -3.858 -9.925 1.00 93.00 72 TYR A O 1
ATOM 605 N N . PRO A 1 73 ? 21.073 -5.027 -8.313 1.00 96.31 73 PRO A N 1
ATOM 606 C CA . PRO A 1 73 ? 20.941 -3.972 -7.311 1.00 96.31 73 PRO A CA 1
ATOM 607 C C . PRO A 1 73 ? 21.518 -2.628 -7.784 1.00 96.31 73 PRO A C 1
ATOM 609 O O . PRO A 1 73 ? 20.857 -1.594 -7.683 1.00 96.31 73 PRO A O 1
ATOM 612 N N . GLU A 1 74 ? 22.707 -2.637 -8.385 1.00 97.06 74 GLU A N 1
ATOM 613 C CA . GLU A 1 74 ? 23.386 -1.462 -8.931 1.00 97.06 74 GLU A CA 1
ATOM 614 C C . GLU A 1 74 ? 22.626 -0.864 -10.117 1.00 97.06 74 GLU A C 1
ATOM 616 O O . GLU A 1 74 ? 22.483 0.357 -10.212 1.00 97.06 74 GLU A O 1
ATOM 621 N N . ILE A 1 75 ? 22.116 -1.710 -11.016 1.00 95.50 75 ILE A N 1
ATOM 622 C CA . ILE A 1 75 ? 21.308 -1.275 -12.162 1.00 95.50 75 ILE A CA 1
ATOM 623 C C . ILE A 1 75 ? 19.999 -0.636 -11.685 1.00 95.50 75 ILE A C 1
ATOM 625 O O . ILE A 1 75 ? 19.634 0.435 -12.168 1.00 95.50 75 ILE A O 1
ATOM 629 N N . CYS A 1 76 ? 19.312 -1.246 -10.718 1.00 96.62 76 CYS A N 1
ATOM 630 C CA . CYS A 1 76 ? 18.108 -0.692 -10.106 1.00 96.62 76 CYS A CA 1
ATOM 631 C C . CYS A 1 76 ? 18.396 0.649 -9.426 1.00 96.62 76 CYS A C 1
ATOM 633 O O . CYS A 1 76 ? 17.659 1.609 -9.636 1.00 96.62 76 CYS A O 1
ATOM 635 N N . HIS A 1 77 ? 19.479 0.749 -8.653 1.00 97.38 77 HIS A N 1
ATOM 636 C CA . HIS A 1 77 ? 19.885 2.002 -8.012 1.00 97.38 77 HIS A CA 1
ATOM 637 C C . HIS A 1 77 ? 20.199 3.104 -9.033 1.00 97.38 77 HIS A C 1
ATOM 639 O O . HIS A 1 77 ? 19.864 4.272 -8.830 1.00 97.38 77 HIS A O 1
ATOM 645 N N . TYR A 1 78 ? 20.843 2.744 -10.143 1.00 97.12 78 TYR A N 1
ATOM 646 C CA . TYR A 1 78 ? 21.139 3.675 -11.225 1.00 97.12 78 TYR A CA 1
ATOM 647 C C . TYR A 1 78 ? 19.859 4.174 -11.912 1.00 97.12 78 TYR A C 1
ATOM 649 O O . TYR A 1 78 ? 19.638 5.381 -12.016 1.00 97.12 78 TYR A O 1
ATOM 657 N N . LEU A 1 79 ? 18.992 3.250 -12.337 1.00 97.12 79 LEU A N 1
ATOM 658 C CA . LEU A 1 79 ? 17.750 3.558 -13.051 1.00 97.12 79 LEU A CA 1
ATOM 659 C C . LEU A 1 79 ? 16.720 4.285 -12.175 1.00 97.12 79 LEU A C 1
ATOM 661 O O . LEU A 1 79 ? 15.911 5.068 -12.680 1.00 97.12 79 LEU A O 1
ATOM 665 N N . SER A 1 80 ? 16.748 4.064 -10.858 1.00 97.31 80 SER A N 1
ATOM 666 C CA . SER A 1 80 ? 15.810 4.698 -9.933 1.00 97.31 80 SER A CA 1
ATOM 667 C C . SER A 1 80 ? 15.976 6.215 -9.865 1.00 97.31 80 SER A C 1
ATOM 669 O O . SER A 1 80 ? 15.003 6.900 -9.574 1.00 97.31 80 SER A O 1
ATOM 671 N N . GLN A 1 81 ? 17.150 6.773 -10.180 1.00 95.44 81 GLN A N 1
ATOM 672 C CA . GLN A 1 81 ? 17.407 8.211 -10.033 1.00 95.44 81 GLN A CA 1
ATOM 673 C C . GLN A 1 81 ? 16.458 9.061 -10.891 1.00 95.44 81 GLN A C 1
ATOM 675 O O . GLN A 1 81 ? 15.759 9.947 -10.390 1.00 95.44 81 GLN A O 1
ATOM 680 N N . ASN A 1 82 ? 16.390 8.770 -12.193 1.00 96.12 82 ASN A N 1
ATOM 681 C CA . ASN A 1 82 ? 15.492 9.476 -13.107 1.00 96.12 82 ASN A CA 1
ATOM 682 C C . ASN A 1 82 ? 14.043 9.010 -12.956 1.00 96.12 82 ASN A C 1
ATOM 684 O O . ASN A 1 82 ? 13.122 9.810 -13.144 1.00 96.12 82 ASN A O 1
ATOM 688 N N . LEU A 1 83 ? 13.833 7.741 -12.597 1.00 98.06 83 LEU A N 1
ATOM 689 C CA . LEU A 1 83 ? 12.500 7.206 -12.356 1.00 98.06 83 LEU A CA 1
ATOM 690 C C . LEU A 1 83 ? 11.839 7.898 -11.165 1.00 98.06 83 LEU A C 1
ATOM 692 O O . LEU A 1 83 ? 10.765 8.462 -11.317 1.00 98.06 83 LEU A O 1
ATOM 696 N N . ILE A 1 84 ? 12.490 7.942 -10.005 1.00 97.94 84 ILE A N 1
ATOM 697 C CA . ILE A 1 84 ? 11.969 8.594 -8.799 1.00 97.94 84 ILE A CA 1
ATOM 698 C C . ILE A 1 84 ? 11.733 10.081 -9.052 1.00 97.94 84 ILE A C 1
ATOM 700 O O . ILE A 1 84 ? 10.727 10.615 -8.597 1.00 97.94 84 ILE A O 1
ATOM 704 N N . LYS A 1 85 ? 12.586 10.759 -9.830 1.00 97.38 85 LYS A N 1
ATOM 705 C CA . LYS A 1 85 ? 12.324 12.149 -10.228 1.00 97.38 85 LYS A CA 1
ATOM 706 C C . LYS A 1 85 ? 11.010 12.280 -11.007 1.00 97.38 85 LYS A C 1
ATOM 708 O O . LYS A 1 85 ? 10.185 13.120 -10.659 1.00 97.38 85 LYS A O 1
ATOM 713 N N . TYR A 1 86 ? 10.797 11.435 -12.016 1.00 97.88 86 TYR A N 1
ATOM 714 C CA . TYR A 1 86 ? 9.539 11.389 -12.766 1.00 97.88 86 TYR A CA 1
ATOM 715 C C . TYR A 1 86 ? 8.345 11.053 -11.857 1.00 97.88 86 TYR A C 1
ATOM 717 O O . TYR A 1 86 ? 7.301 11.701 -11.929 1.00 97.88 86 TYR A O 1
ATOM 725 N N . LEU A 1 87 ? 8.502 10.073 -10.965 1.00 97.94 87 LEU A N 1
ATOM 726 C CA . LEU A 1 87 ? 7.454 9.652 -10.042 1.00 97.94 87 LEU A CA 1
ATOM 727 C C . LEU A 1 87 ? 7.117 10.738 -9.022 1.00 97.94 87 LEU A C 1
ATOM 729 O O . LEU A 1 87 ? 5.944 10.934 -8.759 1.00 97.94 87 LEU A O 1
ATOM 733 N N . ASN A 1 88 ? 8.082 11.502 -8.515 1.00 96.50 88 ASN A N 1
ATOM 734 C CA . ASN A 1 88 ? 7.819 12.625 -7.610 1.00 96.50 88 ASN A CA 1
ATOM 735 C C . ASN A 1 88 ? 6.998 13.737 -8.284 1.00 96.50 88 ASN A C 1
ATOM 737 O O . ASN A 1 88 ? 6.224 14.424 -7.621 1.00 96.50 88 ASN A O 1
ATOM 741 N N . GLU A 1 89 ? 7.137 13.917 -9.601 1.00 96.12 89 GLU A N 1
ATOM 742 C CA . GLU A 1 89 ? 6.312 14.863 -10.362 1.00 96.12 89 GLU A CA 1
ATOM 743 C C . GLU A 1 89 ? 4.895 14.325 -10.622 1.00 96.12 89 GLU A C 1
ATOM 745 O O . GLU A 1 89 ? 3.931 15.091 -10.589 1.00 96.12 89 GLU A O 1
ATOM 750 N N . LYS A 1 90 ? 4.750 13.019 -10.893 1.00 96.62 90 LYS A N 1
ATOM 751 C CA . LYS A 1 90 ? 3.456 12.386 -11.225 1.00 96.62 90 LYS A CA 1
ATOM 752 C C . LYS A 1 90 ? 2.660 11.899 -10.016 1.00 96.62 90 LYS A C 1
ATOM 754 O O . LYS A 1 90 ? 1.439 11.869 -10.073 1.00 96.62 90 LYS A O 1
ATOM 759 N N . TYR A 1 91 ? 3.341 11.563 -8.932 1.00 96.81 91 TYR A N 1
ATOM 760 C CA . TYR A 1 91 ? 2.816 11.036 -7.676 1.00 96.81 91 TYR A CA 1
ATOM 761 C C . TYR A 1 91 ? 3.432 11.827 -6.511 1.00 96.81 91 TYR A C 1
ATOM 763 O O . TYR A 1 91 ? 4.182 11.273 -5.710 1.00 96.81 91 TYR A O 1
ATOM 771 N N . PRO A 1 92 ? 3.119 13.130 -6.369 1.00 95.19 92 PRO A N 1
ATOM 772 C CA . PRO A 1 92 ? 3.728 14.004 -5.356 1.00 95.19 92 PRO A CA 1
ATOM 773 C C . PRO A 1 92 ? 3.391 13.614 -3.908 1.00 95.19 92 PRO A C 1
ATOM 775 O O . PRO A 1 92 ? 3.858 14.246 -2.964 1.00 95.19 92 PRO A O 1
ATOM 778 N N . PHE A 1 93 ? 2.525 12.619 -3.731 1.00 94.81 93 PHE A N 1
ATOM 779 C CA . PHE A 1 93 ? 2.123 12.066 -2.449 1.00 94.81 93 PHE A CA 1
ATOM 780 C C . PHE A 1 93 ? 2.843 10.761 -2.101 1.00 94.81 93 PHE A C 1
ATOM 782 O O . PHE A 1 93 ? 2.671 10.289 -0.986 1.00 94.81 93 PHE A O 1
ATOM 789 N N . PHE A 1 94 ? 3.630 10.175 -3.006 1.00 95.69 94 PHE A N 1
ATOM 790 C CA . PHE A 1 94 ? 4.478 9.036 -2.674 1.00 95.69 94 PHE A CA 1
ATOM 791 C C . PHE A 1 94 ? 5.872 9.500 -2.272 1.00 95.69 94 PHE A C 1
ATOM 793 O O . PHE A 1 94 ? 6.465 10.369 -2.907 1.00 95.69 94 PHE A O 1
ATOM 800 N N . ILE A 1 95 ? 6.392 8.897 -1.207 1.00 94.88 95 ILE A N 1
ATOM 801 C CA . ILE A 1 95 ? 7.754 9.107 -0.730 1.00 94.88 95 ILE A CA 1
ATOM 802 C C . ILE A 1 95 ? 8.509 7.800 -0.921 1.00 94.88 95 ILE A C 1
ATOM 804 O O . ILE A 1 95 ? 8.133 6.764 -0.375 1.00 94.88 95 ILE A O 1
ATOM 808 N N . PHE A 1 96 ? 9.582 7.863 -1.699 1.00 95.75 96 PHE A N 1
ATOM 809 C CA . PHE A 1 96 ? 10.419 6.713 -2.009 1.00 95.75 96 PHE A CA 1
ATOM 810 C C . PHE A 1 96 ? 11.616 6.683 -1.068 1.00 95.75 96 PHE A C 1
ATOM 812 O O . PHE A 1 96 ? 12.390 7.639 -1.008 1.00 95.75 96 PHE A O 1
ATOM 819 N N . GLN A 1 97 ? 11.780 5.577 -0.351 1.00 95.25 97 GLN A N 1
ATOM 820 C CA . GLN A 1 97 ? 12.906 5.358 0.546 1.00 95.25 97 GLN A CA 1
ATOM 821 C C . GLN A 1 97 ? 13.704 4.143 0.087 1.00 95.25 97 GLN A C 1
ATOM 823 O O . GLN A 1 97 ? 13.175 3.034 0.045 1.00 95.25 97 GLN A O 1
ATOM 828 N N . GLU A 1 98 ? 14.987 4.344 -0.208 1.00 96.88 98 GLU A N 1
ATOM 829 C CA . GLU A 1 98 ? 15.908 3.241 -0.474 1.00 96.88 98 GLU A CA 1
ATOM 830 C C . GLU A 1 98 ? 16.225 2.513 0.837 1.00 96.88 98 GLU A C 1
ATOM 832 O O . GLU A 1 98 ? 16.797 3.099 1.758 1.00 96.88 98 GLU A O 1
ATOM 837 N N . ILE A 1 99 ? 15.803 1.253 0.943 1.00 96.25 99 ILE A N 1
ATOM 838 C CA . ILE A 1 99 ? 16.028 0.419 2.137 1.00 96.25 99 ILE A CA 1
ATOM 839 C C . ILE A 1 99 ? 17.233 -0.512 1.985 1.00 96.25 99 ILE A C 1
ATOM 841 O O . ILE A 1 99 ? 17.790 -0.979 2.974 1.00 96.25 99 ILE A O 1
ATOM 845 N N . ASP A 1 100 ? 17.610 -0.782 0.742 1.00 96.81 100 ASP A N 1
ATOM 846 C CA . ASP A 1 100 ? 18.732 -1.604 0.305 1.00 96.81 100 ASP A CA 1
ATOM 847 C C . ASP A 1 100 ? 19.069 -1.172 -1.130 1.00 96.81 100 ASP A C 1
ATOM 849 O O . ASP A 1 100 ? 18.237 -0.540 -1.784 1.00 96.81 100 ASP A O 1
ATOM 853 N N . LEU A 1 101 ? 20.262 -1.493 -1.627 1.00 96.56 101 LEU A N 1
ATOM 854 C CA . LEU A 1 101 ? 20.727 -1.018 -2.930 1.00 96.56 101 LEU A CA 1
ATOM 855 C C . LEU A 1 101 ? 19.729 -1.390 -4.040 1.00 96.56 101 LEU A C 1
ATOM 857 O O . LEU A 1 101 ? 19.473 -2.565 -4.306 1.00 96.56 101 LEU A O 1
ATOM 861 N N . GLY A 1 102 ? 19.132 -0.375 -4.665 1.00 94.19 102 GLY A N 1
ATOM 862 C CA . GLY A 1 102 ? 18.154 -0.552 -5.732 1.00 94.19 102 GLY A CA 1
ATOM 863 C C . GLY A 1 102 ? 16.762 -1.014 -5.286 1.00 94.19 102 GLY A C 1
ATOM 864 O O . GLY A 1 102 ? 15.918 -1.256 -6.149 1.00 94.19 102 GLY A O 1
ATOM 865 N N . LYS A 1 103 ? 16.490 -1.127 -3.978 1.00 97.19 103 LYS A N 1
ATOM 866 C CA . LYS A 1 103 ? 15.181 -1.513 -3.423 1.00 97.19 103 LYS A CA 1
ATOM 867 C C . LYS A 1 103 ? 14.541 -0.350 -2.685 1.00 97.19 103 LYS A C 1
ATOM 869 O O . LYS A 1 103 ? 15.113 0.204 -1.745 1.00 97.19 103 LYS A O 1
ATOM 874 N N . PHE A 1 104 ? 13.313 -0.029 -3.073 1.00 97.50 104 PHE A N 1
ATOM 875 C CA . PHE A 1 104 ? 12.622 1.160 -2.599 1.00 97.50 104 PHE A CA 1
ATOM 876 C C . PHE A 1 104 ? 11.280 0.801 -1.980 1.00 97.50 104 PHE A C 1
ATOM 878 O O . PHE A 1 104 ? 10.426 0.213 -2.644 1.00 97.50 104 PHE A O 1
ATOM 885 N N . LYS A 1 105 ? 11.080 1.225 -0.732 1.00 96.62 105 LYS A N 1
ATOM 886 C CA . LYS A 1 105 ? 9.756 1.281 -0.116 1.00 96.62 105 LYS A CA 1
ATOM 887 C C . LYS A 1 105 ? 9.038 2.558 -0.517 1.00 96.62 105 LYS A C 1
ATOM 889 O O . LYS A 1 105 ? 9.666 3.598 -0.735 1.00 96.62 105 LYS A O 1
ATOM 894 N N . ILE A 1 106 ? 7.721 2.458 -0.591 1.00 96.06 106 ILE A N 1
ATOM 895 C CA . ILE A 1 106 ? 6.810 3.552 -0.891 1.00 96.06 106 ILE A CA 1
ATOM 896 C C . ILE A 1 106 ? 6.040 3.856 0.380 1.00 96.06 106 ILE A C 1
ATOM 898 O O . ILE A 1 106 ? 5.319 2.999 0.883 1.00 96.06 106 ILE A O 1
ATOM 902 N N . HIS A 1 107 ? 6.152 5.086 0.856 1.00 94.25 107 HIS A N 1
ATOM 903 C CA . HIS A 1 107 ? 5.260 5.622 1.875 1.00 94.25 107 HIS A CA 1
ATOM 904 C C . HIS A 1 107 ? 4.216 6.500 1.211 1.00 94.25 107 HIS A C 1
ATOM 906 O O . HIS A 1 107 ? 4.532 7.278 0.303 1.00 94.25 107 HIS A O 1
ATOM 912 N N . PHE A 1 108 ? 2.975 6.399 1.672 1.00 93.06 108 PHE A N 1
ATOM 913 C CA . PHE A 1 108 ? 1.931 7.318 1.248 1.00 93.06 108 PHE A CA 1
ATOM 914 C C . PHE A 1 108 ? 1.925 8.519 2.199 1.00 93.06 108 PHE A C 1
ATOM 916 O O . PHE A 1 108 ? 1.637 8.397 3.385 1.00 93.06 108 PHE A O 1
ATOM 923 N N . GLY A 1 109 ? 2.268 9.686 1.655 1.00 86.94 109 GLY A N 1
ATOM 924 C CA . GLY A 1 109 ? 2.197 10.981 2.313 1.00 86.94 109 GLY A CA 1
ATOM 925 C C . GLY A 1 109 ? 3.235 11.211 3.404 1.00 86.94 109 GLY A C 1
ATOM 926 O O . GLY A 1 109 ? 4.048 10.356 3.726 1.00 86.94 109 GLY A O 1
ATOM 927 N N . ASN A 1 110 ? 3.197 12.417 3.975 1.00 79.38 110 ASN A N 1
ATOM 928 C CA . ASN A 1 110 ? 4.035 12.833 5.106 1.00 79.38 110 ASN A CA 1
ATOM 929 C C . ASN A 1 110 ? 3.162 13.261 6.299 1.00 79.38 110 ASN A C 1
ATOM 931 O O . ASN A 1 110 ? 3.348 14.337 6.873 1.00 79.38 110 ASN A O 1
ATOM 935 N N . TRP A 1 111 ? 2.110 12.496 6.590 1.00 79.44 111 TRP A N 1
ATOM 936 C CA . TRP A 1 111 ? 1.285 12.710 7.780 1.00 79.44 111 TRP A CA 1
ATOM 937 C C . TRP A 1 111 ? 1.845 11.938 8.974 1.00 79.44 111 TRP A C 1
ATOM 939 O O . TRP A 1 111 ? 2.710 11.082 8.841 1.00 79.44 111 TRP A O 1
ATOM 949 N N . TRP A 1 112 ? 1.326 12.265 10.156 1.00 67.38 112 TRP A N 1
ATOM 950 C CA . TRP A 1 112 ? 1.766 11.765 11.462 1.00 67.38 112 TRP A CA 1
ATOM 951 C C . TRP A 1 112 ? 1.703 10.231 11.623 1.00 67.38 112 TRP A C 1
ATOM 953 O O . TRP A 1 112 ? 2.272 9.717 12.580 1.00 67.38 112 TRP A O 1
ATOM 963 N N . ASP A 1 113 ? 1.056 9.532 10.687 1.00 72.62 113 ASP A N 1
ATOM 964 C CA . ASP A 1 113 ? 0.945 8.067 10.603 1.00 72.62 113 ASP A CA 1
ATOM 965 C C . ASP A 1 113 ? 1.175 7.577 9.159 1.00 72.62 113 ASP A C 1
ATOM 967 O O . ASP A 1 113 ? 0.416 6.773 8.617 1.00 72.62 113 ASP A O 1
ATOM 971 N N . SER A 1 114 ? 2.151 8.169 8.454 1.00 73.31 114 SER A N 1
ATOM 972 C CA . SER A 1 114 ? 2.527 7.702 7.114 1.00 73.31 114 SER A CA 1
ATOM 973 C C . SER A 1 114 ? 2.940 6.237 7.201 1.00 73.31 114 SER A C 1
ATOM 975 O O . SER A 1 114 ? 3.842 5.894 7.969 1.00 73.31 114 SER A O 1
ATOM 977 N N . ARG A 1 115 ? 2.279 5.388 6.420 1.00 81.06 115 ARG A N 1
ATOM 978 C CA . ARG A 1 115 ? 2.498 3.944 6.430 1.00 81.06 115 ARG A CA 1
ATOM 979 C C . ARG A 1 115 ? 3.251 3.488 5.190 1.00 81.06 115 ARG A C 1
ATOM 981 O O . ARG A 1 115 ? 3.134 4.099 4.122 1.00 81.06 115 ARG A O 1
ATOM 988 N N . ASP A 1 116 ? 3.954 2.370 5.350 1.00 90.25 116 ASP A N 1
ATOM 989 C CA . ASP A 1 116 ? 4.442 1.567 4.235 1.00 90.25 116 ASP A CA 1
ATOM 990 C C . ASP A 1 116 ? 3.229 1.199 3.365 1.00 90.25 116 ASP A C 1
ATOM 992 O O . ASP A 1 116 ? 2.286 0.564 3.829 1.00 90.25 116 ASP A O 1
ATOM 996 N N . PHE A 1 117 ? 3.234 1.636 2.110 1.00 94.06 117 PHE A N 1
ATOM 997 C CA . PHE A 1 117 ? 2.148 1.405 1.156 1.00 94.06 117 PHE A CA 1
ATOM 998 C C . PHE A 1 117 ? 2.538 0.406 0.059 1.00 94.06 117 PHE A C 1
ATOM 1000 O O . PHE A 1 117 ? 1.705 -0.006 -0.746 1.00 94.06 117 PHE A O 1
ATOM 1007 N N . GLY A 1 118 ? 3.809 0.008 0.012 1.00 96.25 118 GLY A N 1
ATOM 1008 C CA . GLY A 1 118 ? 4.316 -1.000 -0.907 1.00 96.25 118 GLY A CA 1
ATOM 1009 C C . GLY A 1 118 ? 5.766 -0.767 -1.298 1.00 96.25 118 GLY A C 1
ATOM 1010 O O . GLY A 1 118 ? 6.523 -0.085 -0.606 1.00 96.25 118 GLY A O 1
ATOM 1011 N N . GLU A 1 119 ? 6.143 -1.316 -2.446 1.00 97.62 119 GLU A N 1
ATOM 1012 C CA . GLU A 1 119 ? 7.498 -1.250 -2.989 1.00 97.62 119 GLU A CA 1
ATOM 1013 C C . GLU A 1 119 ? 7.493 -0.800 -4.453 1.00 97.62 119 GLU A C 1
ATOM 1015 O O . GLU A 1 119 ? 6.547 -1.056 -5.204 1.00 97.62 119 GLU A O 1
ATOM 1020 N N . LEU A 1 120 ? 8.563 -0.124 -4.872 1.00 98.19 120 LEU A N 1
ATOM 1021 C CA . LEU A 1 120 ? 8.788 0.226 -6.271 1.00 98.19 120 LEU A CA 1
ATOM 1022 C C . LEU A 1 120 ? 9.668 -0.840 -6.923 1.00 98.19 120 LEU A C 1
ATOM 1024 O O . LEU A 1 120 ? 10.848 -0.980 -6.600 1.00 98.19 120 LEU A O 1
ATOM 1028 N N . ASP A 1 121 ? 9.103 -1.537 -7.901 1.00 97.38 121 ASP A N 1
ATOM 1029 C CA . ASP A 1 121 ? 9.861 -2.357 -8.831 1.00 97.38 121 ASP A CA 1
ATOM 1030 C C . ASP A 1 121 ? 10.427 -1.455 -9.927 1.00 97.38 121 ASP A C 1
ATOM 1032 O O . ASP A 1 121 ? 9.715 -1.020 -10.838 1.00 97.38 121 ASP A O 1
ATOM 1036 N N . VAL A 1 122 ? 11.718 -1.143 -9.809 1.00 97.19 122 VAL A N 1
ATOM 1037 C CA . VAL A 1 122 ? 12.405 -0.243 -10.736 1.00 97.19 122 VAL A CA 1
ATOM 1038 C C . VAL A 1 122 ? 12.426 -0.830 -12.145 1.00 97.19 122 VAL A C 1
ATOM 1040 O O . VAL A 1 122 ? 12.094 -0.123 -13.088 1.00 97.19 122 VAL A O 1
ATOM 1043 N N . ILE A 1 123 ? 12.748 -2.118 -12.298 1.00 94.75 123 ILE A N 1
ATOM 1044 C CA . ILE A 1 123 ? 12.933 -2.785 -13.600 1.00 94.75 123 ILE A CA 1
ATOM 1045 C C . ILE A 1 123 ? 11.617 -2.903 -14.369 1.00 94.75 123 ILE A C 1
ATOM 1047 O O . ILE A 1 123 ? 11.579 -2.725 -15.590 1.00 94.75 123 ILE A O 1
ATOM 1051 N N . ASN A 1 124 ? 10.527 -3.200 -13.662 1.00 95.31 124 ASN A N 1
ATOM 1052 C CA . ASN A 1 124 ? 9.189 -3.248 -14.244 1.00 95.31 124 ASN A CA 1
ATOM 1053 C C . ASN A 1 124 ? 8.488 -1.885 -14.241 1.00 95.31 124 ASN A C 1
ATOM 1055 O O . ASN A 1 124 ? 7.390 -1.788 -14.788 1.00 95.31 124 ASN A O 1
ATOM 1059 N N . VAL A 1 125 ? 9.105 -0.845 -13.663 1.00 97.12 125 VAL A N 1
ATOM 1060 C CA . VAL A 1 125 ? 8.535 0.501 -13.497 1.00 97.12 125 VAL A CA 1
ATOM 1061 C C . VAL A 1 125 ? 7.103 0.397 -12.962 1.00 97.12 125 VAL A C 1
ATOM 1063 O O . VAL A 1 125 ? 6.137 0.853 -13.580 1.00 97.12 125 VAL A O 1
ATOM 1066 N N . LYS A 1 126 ? 6.962 -0.309 -11.840 1.00 97.31 126 LYS A N 1
ATOM 1067 C CA . LYS A 1 126 ? 5.670 -0.721 -11.296 1.00 97.31 126 LYS A CA 1
ATOM 1068 C C . LYS A 1 126 ? 5.644 -0.549 -9.784 1.00 97.31 126 LYS A C 1
ATOM 1070 O O . LYS A 1 126 ? 6.627 -0.816 -9.100 1.00 97.31 126 LYS A O 1
ATOM 1075 N N . PHE A 1 127 ? 4.485 -0.164 -9.265 1.00 97.75 127 PHE A N 1
ATOM 1076 C CA . PHE A 1 127 ? 4.213 -0.232 -7.838 1.00 97.75 127 PHE A CA 1
ATOM 1077 C C . PHE A 1 127 ? 3.676 -1.611 -7.450 1.00 97.75 127 PHE A C 1
ATOM 1079 O O . PHE A 1 127 ? 2.696 -2.099 -8.020 1.00 97.75 127 PHE A O 1
ATOM 1086 N N . ASN A 1 128 ? 4.315 -2.224 -6.462 1.00 97.25 128 ASN A N 1
ATOM 1087 C CA . ASN A 1 128 ? 3.834 -3.413 -5.778 1.00 97.25 128 ASN A CA 1
ATOM 1088 C C . ASN A 1 128 ? 3.232 -2.956 -4.450 1.00 97.25 128 ASN A C 1
ATOM 1090 O O . ASN A 1 128 ? 3.929 -2.897 -3.439 1.00 97.25 128 ASN A O 1
ATOM 1094 N N . PHE A 1 129 ? 1.964 -2.543 -4.486 1.00 96.75 129 PHE A N 1
ATOM 1095 C CA . PHE A 1 129 ? 1.265 -2.072 -3.293 1.00 96.75 129 PHE A CA 1
ATOM 1096 C C . PHE A 1 129 ? 1.050 -3.199 -2.285 1.00 96.75 129 PHE A C 1
ATOM 1098 O O . PHE A 1 129 ? 0.857 -4.355 -2.675 1.00 96.75 129 PHE A O 1
ATOM 1105 N N . ASP A 1 130 ? 1.052 -2.841 -1.003 1.00 96.12 130 ASP A N 1
ATOM 1106 C CA . ASP A 1 130 ? 0.584 -3.738 0.046 1.00 96.12 130 ASP A CA 1
ATOM 1107 C C . ASP A 1 130 ? -0.904 -4.065 -0.205 1.00 96.12 130 ASP A C 1
ATOM 1109 O O . ASP A 1 130 ? -1.711 -3.137 -0.333 1.00 96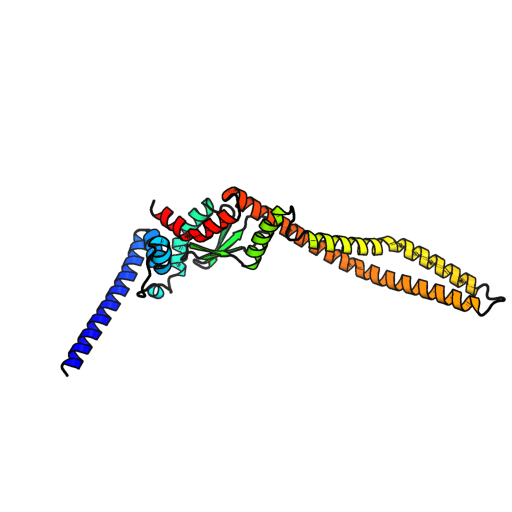.12 130 ASP A O 1
ATOM 1113 N N . PRO A 1 131 ? -1.286 -5.350 -0.342 1.00 94.88 131 PRO A N 1
ATOM 1114 C CA . PRO A 1 131 ? -2.653 -5.715 -0.696 1.00 94.88 131 PRO A CA 1
ATOM 1115 C C . PRO A 1 131 ? -3.694 -5.260 0.327 1.00 94.88 131 PRO A C 1
ATOM 1117 O O . PRO A 1 131 ? -4.786 -4.860 -0.075 1.00 94.88 131 PRO A O 1
ATOM 1120 N N . ASP A 1 132 ? -3.362 -5.304 1.618 1.00 94.06 132 ASP A N 1
ATOM 1121 C CA . ASP A 1 132 ? -4.293 -4.956 2.688 1.00 94.06 132 ASP A CA 1
ATOM 1122 C C . ASP A 1 132 ? -4.504 -3.438 2.715 1.00 94.06 132 ASP A C 1
ATOM 1124 O O . ASP A 1 132 ? -5.642 -2.962 2.738 1.00 94.06 132 ASP A O 1
ATOM 1128 N N . GLU A 1 133 ? -3.425 -2.656 2.633 1.00 93.50 133 GLU A N 1
ATOM 1129 C CA . GLU A 1 133 ? -3.521 -1.193 2.609 1.00 93.50 133 GLU A CA 1
ATOM 1130 C C . GLU A 1 133 ? -4.148 -0.661 1.314 1.00 93.50 133 GLU A C 1
ATOM 1132 O O . GLU A 1 133 ? -4.894 0.325 1.339 1.00 93.50 133 GLU A O 1
ATOM 1137 N N . PHE A 1 134 ? -3.905 -1.322 0.180 1.00 95.00 134 PHE A N 1
ATOM 1138 C CA . PHE A 1 134 ? -4.555 -0.976 -1.080 1.00 95.00 134 PHE A CA 1
ATOM 1139 C C . PHE A 1 134 ? -6.058 -1.292 -1.050 1.00 95.00 134 PHE A C 1
ATOM 1141 O O . PHE A 1 134 ? -6.857 -0.458 -1.472 1.00 95.00 134 PHE A O 1
ATOM 1148 N N . ASP A 1 135 ? -6.469 -2.442 -0.506 1.00 95.44 135 ASP A N 1
ATOM 1149 C CA . ASP A 1 135 ? -7.884 -2.818 -0.375 1.00 95.44 135 ASP A CA 1
ATOM 1150 C C . ASP A 1 135 ? -8.659 -1.857 0.542 1.00 95.44 135 ASP A C 1
ATOM 1152 O O . ASP A 1 135 ? -9.780 -1.449 0.220 1.00 95.44 135 ASP A O 1
ATOM 1156 N N . LYS A 1 136 ? -8.048 -1.401 1.644 1.00 94.25 136 LYS A N 1
ATOM 1157 C CA . LYS A 1 136 ? -8.631 -0.343 2.489 1.00 94.25 136 LYS A CA 1
ATOM 1158 C C . LYS A 1 136 ? -8.874 0.942 1.704 1.00 94.25 136 LYS A C 1
ATOM 1160 O O . LYS A 1 136 ? -9.936 1.550 1.844 1.00 94.25 136 LYS A O 1
ATOM 1165 N N . LEU A 1 137 ? -7.915 1.350 0.872 1.00 94.38 137 LEU A N 1
ATOM 1166 C CA . LEU A 1 137 ? -8.043 2.543 0.039 1.00 94.38 137 LEU A CA 1
ATOM 1167 C C . LEU A 1 137 ? -9.166 2.388 -0.996 1.00 94.38 137 LEU A C 1
ATOM 1169 O O . LEU A 1 137 ? -9.984 3.298 -1.129 1.00 94.38 137 LEU A O 1
ATOM 1173 N N . VAL A 1 138 ? -9.250 1.236 -1.673 1.00 94.75 138 VAL A N 1
ATOM 1174 C CA . VAL A 1 138 ? -10.340 0.906 -2.613 1.00 94.75 138 VAL A CA 1
ATOM 1175 C C . VAL A 1 138 ? -11.695 1.049 -1.918 1.00 94.75 138 VAL A C 1
ATOM 1177 O O . VAL A 1 138 ? -12.532 1.845 -2.347 1.00 94.75 138 VAL A O 1
ATOM 1180 N N . LYS A 1 139 ? -11.882 0.363 -0.785 1.00 94.50 139 LYS A N 1
ATOM 1181 C CA . LYS A 1 139 ? -13.121 0.425 0.006 1.00 94.50 139 LYS A CA 1
ATOM 1182 C C . LYS A 1 139 ? -13.443 1.841 0.474 1.00 94.50 139 LYS A C 1
ATOM 1184 O O . LYS A 1 139 ? -14.603 2.241 0.482 1.00 94.50 139 LYS A O 1
ATOM 1189 N N . ALA A 1 140 ? -12.434 2.627 0.848 1.00 93.56 140 ALA A N 1
ATOM 1190 C CA . ALA A 1 140 ? -12.630 4.009 1.275 1.00 93.56 140 ALA A CA 1
ATOM 1191 C C . ALA A 1 140 ? -13.140 4.922 0.144 1.00 93.56 140 ALA A C 1
ATOM 1193 O O . ALA A 1 140 ? -13.816 5.914 0.438 1.00 93.56 140 ALA A O 1
ATOM 1194 N N . PHE A 1 141 ? -12.808 4.628 -1.119 1.00 93.38 141 PHE A N 1
ATOM 1195 C CA . PHE A 1 141 ? -13.383 5.302 -2.287 1.00 93.38 141 PHE A CA 1
ATOM 1196 C C . PHE A 1 141 ? -14.812 4.820 -2.574 1.00 93.38 141 PHE A C 1
ATOM 1198 O O . PHE A 1 141 ? -15.679 5.651 -2.824 1.00 93.38 141 PHE A O 1
ATOM 1205 N N . GLU A 1 142 ? -15.089 3.517 -2.475 1.00 92.38 142 GLU A N 1
ATOM 1206 C CA . GLU A 1 142 ? -16.442 2.961 -2.675 1.00 92.38 142 GLU A CA 1
ATOM 1207 C C . GLU A 1 142 ? -17.453 3.482 -1.640 1.00 92.38 142 GLU A C 1
ATOM 1209 O O . GLU A 1 142 ? -18.591 3.819 -1.967 1.00 92.38 142 GLU A O 1
ATOM 1214 N N . LEU A 1 143 ? -17.039 3.577 -0.374 1.00 91.94 143 LEU A N 1
ATOM 1215 C CA . LEU A 1 143 ? -17.888 4.046 0.725 1.00 91.94 143 LEU A CA 1
ATOM 1216 C C . LEU A 1 143 ? -18.149 5.555 0.691 1.00 91.94 143 LEU A C 1
ATOM 1218 O O . LEU A 1 143 ? -19.122 6.026 1.283 1.00 91.94 143 LEU A O 1
ATOM 1222 N N . GLU A 1 144 ? -17.321 6.316 -0.022 1.00 85.88 144 GLU A N 1
ATOM 1223 C CA . GLU A 1 144 ? -17.507 7.757 -0.163 1.00 85.88 144 GLU A CA 1
ATOM 1224 C C . GLU A 1 144 ? -18.779 8.099 -0.944 1.00 85.88 144 GLU A C 1
ATOM 1226 O O . GLU A 1 144 ? -19.434 9.086 -0.625 1.00 85.88 144 GLU A O 1
ATOM 1231 N N . GLU A 1 145 ? -19.193 7.253 -1.894 1.00 82.50 145 GLU A N 1
ATOM 1232 C CA . GLU A 1 145 ? -20.480 7.408 -2.591 1.00 82.50 145 GLU A CA 1
ATOM 1233 C C . GLU A 1 145 ? -21.684 7.328 -1.637 1.00 82.50 145 GLU A C 1
ATOM 1235 O O . GLU A 1 145 ? -22.789 7.748 -1.980 1.00 82.50 145 GLU A O 1
ATOM 1240 N N . GLN A 1 146 ? -21.473 6.787 -0.435 1.00 86.12 146 GLN A N 1
ATOM 1241 C CA . GLN A 1 146 ? -22.482 6.602 0.603 1.00 86.12 146 GLN A CA 1
ATOM 1242 C C . GLN A 1 146 ? -22.291 7.564 1.788 1.00 86.12 146 GLN A C 1
ATOM 1244 O O . GLN A 1 146 ? -22.919 7.355 2.827 1.00 86.12 146 GLN A O 1
ATOM 1249 N N . ASP A 1 147 ? -21.418 8.573 1.667 1.00 83.88 147 ASP A N 1
ATOM 1250 C CA . ASP A 1 147 ? -21.018 9.478 2.757 1.00 83.88 147 ASP A CA 1
ATOM 1251 C C . ASP A 1 147 ? -20.535 8.725 4.020 1.00 83.88 147 ASP A C 1
ATOM 1253 O O . ASP A 1 147 ? -20.757 9.153 5.158 1.00 83.88 147 ASP A O 1
ATOM 1257 N N . LYS A 1 148 ? -19.875 7.573 3.830 1.00 87.94 148 LYS A N 1
ATOM 1258 C CA . LYS A 1 148 ? -19.338 6.730 4.906 1.00 87.94 148 LYS A CA 1
ATOM 1259 C C . LYS A 1 148 ? -17.815 6.637 4.852 1.00 87.94 148 LYS A C 1
ATOM 1261 O O . LYS A 1 148 ? -17.212 6.617 3.780 1.00 87.94 148 LYS A O 1
ATOM 1266 N N . ASN A 1 149 ? -17.197 6.492 6.025 1.00 89.69 149 ASN A N 1
ATOM 1267 C CA . ASN A 1 149 ? -15.804 6.056 6.133 1.00 89.69 149 ASN A CA 1
ATOM 1268 C C . ASN A 1 149 ? -15.725 4.549 6.394 1.00 89.69 149 ASN A C 1
ATOM 1270 O O . ASN A 1 149 ? -16.698 3.937 6.845 1.00 89.69 149 ASN A O 1
ATOM 1274 N N . LEU A 1 150 ? -14.537 3.980 6.175 1.00 92.12 150 LEU A N 1
ATOM 1275 C CA . LEU A 1 150 ? -14.251 2.556 6.347 1.00 92.12 150 LEU A CA 1
ATOM 1276 C C . LEU A 1 150 ? -14.681 2.045 7.726 1.00 92.12 150 LEU A C 1
ATOM 1278 O O . LEU A 1 150 ? -15.345 1.014 7.827 1.00 92.12 150 LEU A O 1
ATOM 1282 N N . ASN A 1 151 ? -14.361 2.797 8.780 1.00 92.81 151 ASN A N 1
ATOM 1283 C CA . ASN A 1 151 ? -14.577 2.352 10.149 1.00 92.81 151 ASN A CA 1
ATOM 1284 C C . ASN A 1 151 ? -15.830 2.937 10.820 1.00 92.81 151 ASN A C 1
ATOM 1286 O O . ASN A 1 151 ? -16.054 2.697 12.008 1.00 92.81 151 ASN A O 1
ATOM 1290 N N . SER A 1 152 ? -16.686 3.656 10.086 1.00 88.62 152 SER A N 1
ATOM 1291 C CA . SER A 1 152 ? -17.832 4.385 10.661 1.00 88.62 152 SER A CA 1
ATOM 1292 C C . SER A 1 152 ? -18.792 3.499 11.466 1.00 88.62 152 SER A C 1
ATOM 1294 O O . SER A 1 152 ? -19.170 3.852 12.584 1.00 88.62 152 SER A O 1
ATOM 1296 N N . ASP A 1 153 ? -19.165 2.331 10.933 1.00 90.25 153 ASP A N 1
ATOM 1297 C CA . ASP A 1 153 ? -20.113 1.426 11.599 1.00 90.25 153 ASP A CA 1
ATOM 1298 C C . ASP A 1 153 ? -19.494 0.792 12.862 1.00 90.25 153 ASP A C 1
ATOM 1300 O O . ASP A 1 153 ? -20.145 0.711 13.905 1.00 90.25 153 ASP A O 1
ATOM 1304 N N . LYS A 1 154 ? -18.202 0.441 12.812 1.00 92.25 154 LYS A N 1
ATOM 1305 C CA . LYS A 1 154 ? -17.461 -0.122 13.951 1.00 92.25 154 LYS A CA 1
ATOM 1306 C C . LYS A 1 154 ? -17.223 0.911 15.051 1.00 92.25 154 LYS A C 1
ATOM 1308 O O . LYS A 1 154 ? -17.406 0.608 16.226 1.00 92.25 154 LYS A O 1
ATOM 1313 N N . ILE A 1 155 ? -16.874 2.147 14.689 1.00 91.56 155 ILE A N 1
ATOM 1314 C CA . ILE A 1 155 ? -16.752 3.263 15.639 1.00 91.56 155 ILE A CA 1
ATOM 1315 C C . ILE A 1 155 ? -18.088 3.478 16.356 1.00 91.56 155 ILE A C 1
ATOM 1317 O O . ILE A 1 155 ? -18.111 3.613 17.578 1.00 91.56 155 ILE A O 1
ATOM 1321 N N . LYS A 1 156 ? -19.211 3.438 15.627 1.00 91.88 156 LYS A N 1
ATOM 1322 C CA . LYS A 1 156 ? -20.548 3.579 16.214 1.00 91.88 156 LYS A CA 1
ATOM 1323 C C . LYS A 1 156 ? -20.865 2.469 17.220 1.00 91.88 156 LYS A C 1
ATOM 1325 O O . LYS A 1 156 ? -21.382 2.771 18.295 1.00 91.88 156 LYS A O 1
ATOM 1330 N N . GLU A 1 157 ? -20.538 1.217 16.906 1.00 93.50 157 GLU A N 1
ATOM 1331 C CA . GLU A 1 157 ? -20.698 0.082 17.826 1.00 93.50 157 GLU A CA 1
ATOM 1332 C C . GLU A 1 157 ? -19.843 0.255 19.095 1.00 93.50 157 GLU A C 1
ATOM 1334 O O . GLU A 1 157 ? -20.352 0.149 20.215 1.00 93.50 157 GLU A O 1
ATOM 1339 N N . LEU A 1 158 ? -18.559 0.600 18.937 1.00 92.88 158 LEU A N 1
ATOM 1340 C CA . LEU A 1 158 ? -17.650 0.851 20.059 1.00 92.88 158 LEU A CA 1
ATOM 1341 C C . LEU A 1 158 ? -18.141 2.002 20.942 1.00 92.88 158 LEU A C 1
ATOM 1343 O O . LEU A 1 158 ? -18.074 1.907 22.169 1.00 92.88 158 LEU A O 1
ATOM 1347 N N . SER A 1 159 ? -18.671 3.071 20.342 1.00 90.31 159 SER A N 1
ATOM 1348 C CA . SER A 1 159 ? -19.271 4.190 21.071 1.00 90.31 159 SER A CA 1
ATOM 1349 C C . SER A 1 159 ? -20.514 3.767 21.853 1.00 90.31 159 SER A C 1
ATOM 1351 O O . SER A 1 159 ? -20.653 4.155 23.009 1.00 90.31 159 SER A O 1
ATOM 1353 N N . GLN A 1 160 ? -21.396 2.944 21.278 1.00 93.38 160 GLN A N 1
ATOM 1354 C CA . GLN A 1 160 ? -22.577 2.435 21.986 1.00 93.38 160 GLN A CA 1
ATOM 1355 C C . GLN A 1 160 ? -22.190 1.585 23.199 1.00 93.38 160 GLN A C 1
ATOM 1357 O O . GLN A 1 160 ? -22.697 1.818 24.294 1.00 93.38 160 GLN A O 1
ATOM 1362 N N . ARG A 1 161 ? -21.243 0.655 23.028 1.00 92.88 161 ARG A N 1
ATOM 1363 C CA . ARG A 1 161 ? -20.736 -0.173 24.132 1.00 92.88 161 ARG A CA 1
ATOM 1364 C C . ARG A 1 161 ? -20.054 0.674 25.206 1.00 92.88 161 ARG A C 1
ATOM 1366 O O . ARG A 1 161 ? -20.299 0.468 26.391 1.00 92.88 161 ARG A O 1
ATOM 1373 N N . SER A 1 162 ? -19.256 1.660 24.793 1.00 92.00 162 SER A N 1
ATOM 1374 C CA . SER A 1 162 ? -18.609 2.610 25.706 1.00 92.00 162 SER A CA 1
ATOM 1375 C C . SER A 1 162 ? -19.635 3.390 26.529 1.00 92.00 162 SER A C 1
ATOM 1377 O O . SER A 1 162 ? -19.463 3.521 27.736 1.00 92.00 162 SER A O 1
ATOM 1379 N N . ASN A 1 163 ? -20.724 3.853 25.907 1.00 92.12 163 ASN A N 1
ATOM 1380 C CA . ASN A 1 163 ? -21.796 4.562 26.606 1.00 92.12 163 ASN A CA 1
ATOM 1381 C C . ASN A 1 163 ? -22.483 3.669 27.649 1.00 92.12 163 ASN A C 1
ATOM 1383 O O . ASN A 1 163 ? -22.682 4.108 28.774 1.00 92.12 163 ASN A O 1
ATOM 1387 N N . SER A 1 164 ? -22.778 2.405 27.326 1.00 90.62 164 SER A N 1
ATOM 1388 C CA . SER A 1 164 ? -23.385 1.476 28.292 1.00 90.62 164 SER A CA 1
ATOM 1389 C C . SER A 1 164 ? -22.484 1.193 29.500 1.00 90.62 164 SER A C 1
ATOM 1391 O O . SER A 1 164 ? -22.970 1.108 30.626 1.00 90.62 164 SER A O 1
ATOM 1393 N N . LEU A 1 165 ? -21.168 1.066 29.293 1.00 91.56 165 LEU A N 1
ATOM 1394 C CA . LEU A 1 165 ? -20.211 0.910 30.396 1.00 91.56 165 LEU A CA 1
ATOM 1395 C C . LEU A 1 165 ? -20.088 2.191 31.227 1.00 91.56 165 LEU A C 1
ATOM 1397 O O . LEU A 1 165 ? -20.026 2.123 32.452 1.00 91.56 165 LEU A O 1
ATOM 1401 N N . GLN A 1 166 ? -20.090 3.353 30.573 1.00 91.00 166 GLN A N 1
ATOM 1402 C CA . GLN A 1 166 ? -20.070 4.651 31.241 1.00 91.00 166 GLN A CA 1
ATOM 1403 C C . GLN A 1 166 ? -21.315 4.834 32.123 1.00 91.00 166 GLN A C 1
ATOM 1405 O O . GLN A 1 166 ? -21.182 5.210 33.282 1.00 91.00 166 GLN A O 1
ATOM 1410 N N . GLU A 1 167 ? -22.506 4.484 31.630 1.00 90.62 167 GLU A N 1
ATOM 1411 C CA . GLU A 1 167 ? -23.744 4.499 32.420 1.00 90.62 167 GLU A CA 1
ATOM 1412 C C . GLU A 1 167 ? -23.675 3.545 33.624 1.00 90.62 167 GLU A C 1
ATOM 1414 O O . GLU A 1 167 ? -24.141 3.883 34.715 1.00 90.62 167 GLU A O 1
ATOM 1419 N N . LEU A 1 168 ? -23.083 2.355 33.462 1.00 90.00 168 LEU A N 1
ATOM 1420 C CA . LEU A 1 168 ? -22.884 1.415 34.569 1.00 90.00 168 LEU A CA 1
ATOM 1421 C C . LEU A 1 168 ? -21.968 2.011 35.649 1.00 90.00 168 LEU A C 1
ATOM 1423 O O . LEU A 1 168 ? -22.272 1.908 36.839 1.00 90.00 168 LEU A O 1
ATOM 1427 N N . ILE A 1 169 ? -20.884 2.666 35.240 1.00 89.31 169 ILE A N 1
ATOM 1428 C CA . ILE A 1 169 ? -19.937 3.344 36.130 1.00 89.31 169 ILE A CA 1
ATOM 1429 C C . ILE A 1 169 ? -20.600 4.533 36.846 1.00 89.31 169 ILE A C 1
ATOM 1431 O O . ILE A 1 169 ? -20.515 4.646 38.066 1.00 89.31 169 ILE A O 1
ATOM 1435 N N . GLU A 1 170 ? -21.310 5.395 36.117 1.00 90.75 170 GLU A N 1
ATOM 1436 C CA . GLU A 1 170 ? -21.942 6.607 36.663 1.00 90.75 170 GLU A CA 1
ATOM 1437 C C . GLU A 1 170 ? -23.076 6.304 37.650 1.00 90.75 170 GLU A C 1
ATOM 1439 O O . GLU A 1 170 ? -23.345 7.093 38.555 1.00 90.75 170 GLU A O 1
ATOM 1444 N N . ASN A 1 171 ? -23.730 5.146 37.529 1.00 91.56 171 ASN A N 1
ATOM 1445 C CA . ASN A 1 171 ? -24.774 4.728 38.464 1.00 91.56 171 ASN A CA 1
ATOM 1446 C C . ASN A 1 171 ? -24.237 4.148 39.795 1.00 91.56 171 ASN A C 1
ATOM 1448 O O . ASN A 1 171 ? -25.054 3.730 40.617 1.00 91.56 171 ASN A O 1
ATOM 1452 N N . GLN A 1 172 ? -22.918 4.157 40.050 1.00 87.38 172 GLN A N 1
ATOM 1453 C CA . GLN A 1 172 ? -22.319 3.661 41.303 1.00 87.38 172 GLN A CA 1
ATOM 1454 C C . GLN A 1 172 ? -22.928 4.317 42.549 1.00 87.38 172 GLN A C 1
ATOM 1456 O O . GLN A 1 172 ? -23.368 3.621 43.455 1.00 87.38 172 GLN A O 1
ATOM 1461 N N . GLU A 1 173 ? -23.057 5.645 42.567 1.00 86.44 173 GLU A N 1
ATOM 1462 C CA . GLU A 1 173 ? -23.601 6.364 43.729 1.00 86.44 173 GLU A CA 1
ATOM 1463 C C . GLU A 1 173 ? -25.060 5.967 44.023 1.00 86.44 173 GLU A C 1
ATOM 1465 O O . GLU A 1 173 ? -25.470 5.840 45.177 1.00 86.44 173 GLU A O 1
ATOM 1470 N N . LYS A 1 174 ? -25.858 5.696 42.979 1.00 90.19 174 LYS A N 1
ATOM 1471 C CA . LYS A 1 174 ? -27.233 5.201 43.147 1.00 90.19 174 LYS A CA 1
ATOM 1472 C C . LYS A 1 174 ? -27.258 3.779 43.704 1.00 90.19 174 LYS A C 1
ATOM 1474 O O . LYS A 1 174 ? -28.124 3.484 44.526 1.00 90.19 174 LYS A O 1
ATOM 1479 N N . ARG A 1 175 ? -26.339 2.912 43.264 1.00 91.31 175 ARG A N 1
ATOM 1480 C CA . ARG A 1 175 ? -26.193 1.551 43.802 1.00 91.31 175 ARG A CA 1
ATOM 1481 C C . ARG A 1 175 ? -25.793 1.578 45.272 1.00 91.31 175 ARG A C 1
ATOM 1483 O O . ARG A 1 175 ? -26.418 0.880 46.066 1.00 91.31 175 ARG A O 1
ATOM 1490 N N . ASP A 1 176 ? -24.856 2.444 45.647 1.00 88.38 176 ASP A N 1
ATOM 1491 C CA . ASP A 1 176 ? -24.413 2.607 47.034 1.00 88.38 176 ASP A CA 1
ATOM 1492 C C . ASP A 1 176 ? -25.567 3.077 47.940 1.00 88.38 176 ASP A C 1
ATOM 1494 O O . ASP A 1 176 ? -25.829 2.478 48.985 1.00 88.38 176 ASP A O 1
ATOM 1498 N N . LEU A 1 177 ? -26.340 4.080 47.503 1.00 91.19 177 LEU A N 1
ATOM 1499 C CA . LEU A 1 177 ? -27.529 4.546 48.231 1.00 91.19 177 LEU A CA 1
ATOM 1500 C C . LEU A 1 177 ? -28.595 3.452 48.375 1.00 91.19 177 LEU A C 1
ATOM 1502 O O . LEU A 1 177 ? -29.196 3.300 49.441 1.00 91.19 177 LEU A O 1
ATOM 1506 N N . LYS A 1 178 ? -28.829 2.681 47.309 1.00 90.75 178 LYS A N 1
ATOM 1507 C CA . LYS A 1 178 ? -29.784 1.570 47.312 1.00 90.75 178 LYS A CA 1
ATOM 1508 C C . LYS A 1 178 ? -29.333 0.458 48.261 1.00 90.75 178 LYS A C 1
ATOM 1510 O O . LYS A 1 178 ? -30.146 -0.066 49.017 1.00 90.75 178 LYS A O 1
ATOM 1515 N N . LYS A 1 179 ? -28.040 0.137 48.278 1.00 92.12 179 LYS A N 1
ATOM 1516 C CA . LYS A 1 179 ? -27.429 -0.833 49.193 1.00 92.12 179 LYS A CA 1
ATOM 1517 C C . LYS A 1 179 ? -27.599 -0.417 50.654 1.00 92.12 179 LYS A C 1
ATOM 1519 O O . LYS A 1 179 ? -28.010 -1.236 51.476 1.00 92.12 179 LYS A O 1
ATOM 1524 N N . ASP A 1 180 ? -27.371 0.857 50.967 1.00 91.50 180 ASP A N 1
ATOM 1525 C CA . ASP A 1 180 ? -27.598 1.412 52.305 1.00 91.50 180 ASP A CA 1
ATOM 1526 C C . ASP A 1 180 ? -29.073 1.338 52.729 1.00 91.50 180 ASP A C 1
ATOM 1528 O O . ASP A 1 180 ? -29.379 1.041 53.887 1.00 91.50 180 ASP A O 1
ATOM 1532 N N . GLU A 1 181 ? -30.002 1.597 51.805 1.00 92.62 181 GLU A N 1
ATOM 1533 C CA . GLU A 1 181 ? -31.440 1.467 52.049 1.00 92.62 181 GLU A CA 1
ATOM 1534 C C . GLU A 1 181 ? -31.837 0.009 52.329 1.00 92.62 181 GLU A C 1
ATOM 1536 O O . GLU A 1 181 ? -32.500 -0.267 53.331 1.00 92.62 181 GLU A O 1
ATOM 1541 N N . LEU A 1 182 ? -31.374 -0.936 51.507 1.00 91.44 182 LEU A N 1
ATOM 1542 C CA . LEU A 1 182 ? -31.643 -2.367 51.676 1.00 91.44 182 LEU A CA 1
ATOM 1543 C C . LEU A 1 182 ? -31.073 -2.902 52.997 1.00 91.44 182 LEU A C 1
ATOM 1545 O O . LEU A 1 182 ? -31.742 -3.666 53.695 1.00 91.44 182 LEU A O 1
ATOM 1549 N N . HIS A 1 183 ? -29.877 -2.460 53.399 1.00 90.38 183 HIS A N 1
ATOM 1550 C CA . HIS A 1 183 ? -29.303 -2.809 54.701 1.00 90.38 183 HIS A CA 1
ATOM 1551 C C . HIS A 1 183 ? -30.136 -2.281 55.878 1.00 90.38 183 HIS A C 1
ATOM 1553 O O . HIS A 1 183 ? -30.282 -2.986 56.881 1.00 90.38 183 HIS A O 1
ATOM 1559 N N . LYS A 1 184 ? -30.715 -1.076 55.770 1.00 91.56 184 LYS A N 1
ATOM 1560 C CA . LYS A 1 184 ? -31.642 -0.546 56.786 1.00 91.56 184 LYS A CA 1
ATOM 1561 C C . LYS A 1 184 ? -32.922 -1.380 56.868 1.00 91.56 184 LYS A C 1
ATOM 1563 O O . LYS A 1 184 ? -33.300 -1.762 57.971 1.00 91.56 184 LYS A O 1
ATOM 1568 N N . GLN A 1 185 ? -33.526 -1.729 55.731 1.00 88.62 185 GLN A N 1
ATOM 1569 C CA . GLN A 1 185 ? -34.737 -2.561 55.681 1.00 88.62 185 GLN A CA 1
ATOM 1570 C C . GLN A 1 185 ? -34.502 -3.959 56.278 1.00 88.62 185 GLN A C 1
ATOM 1572 O O . GLN A 1 185 ? -35.302 -4.443 57.077 1.00 88.62 185 GLN A O 1
ATOM 1577 N N . LEU A 1 186 ? -33.359 -4.583 55.972 1.00 87.69 186 LEU A N 1
ATOM 1578 C CA . LEU A 1 186 ? -32.944 -5.855 56.574 1.00 87.69 186 LEU A CA 1
ATOM 1579 C C . LEU A 1 186 ? -32.842 -5.767 58.101 1.00 87.69 186 LEU A C 1
ATOM 1581 O O . LEU A 1 186 ? -33.315 -6.662 58.803 1.00 87.69 186 LEU A O 1
ATOM 1585 N N . LYS A 1 187 ? -32.255 -4.683 58.616 1.00 87.44 187 LYS A N 1
ATOM 1586 C CA . LYS A 1 187 ? -32.123 -4.453 60.057 1.00 87.44 187 LYS A CA 1
ATOM 1587 C C . LYS A 1 187 ? -33.483 -4.252 60.732 1.00 87.44 187 LYS A C 1
ATOM 1589 O O . LYS A 1 187 ? -33.729 -4.833 61.782 1.00 87.44 187 LYS A O 1
ATOM 1594 N N . GLU A 1 188 ? -34.384 -3.494 60.113 1.00 85.50 188 GLU A N 1
ATOM 1595 C CA . GLU A 1 188 ? -35.744 -3.277 60.625 1.00 85.50 188 GLU A CA 1
ATOM 1596 C C . GLU A 1 188 ? -36.560 -4.578 60.698 1.00 85.50 188 GLU A C 1
ATOM 1598 O O . GLU A 1 188 ? -37.282 -4.794 61.674 1.00 85.50 188 GLU A O 1
ATOM 1603 N N . ILE A 1 189 ? -36.419 -5.474 59.714 1.00 82.88 189 ILE A N 1
ATOM 1604 C CA . ILE A 1 189 ? -37.047 -6.808 59.732 1.00 82.88 189 ILE A CA 1
ATOM 1605 C C . ILE A 1 189 ? -36.465 -7.677 60.860 1.00 82.88 189 ILE A C 1
ATOM 1607 O O . ILE A 1 189 ? -37.196 -8.428 61.511 1.00 82.88 189 ILE A O 1
ATOM 1611 N N . GLU A 1 190 ? -35.159 -7.585 61.121 1.00 78.75 190 GLU A N 1
ATOM 1612 C CA . GLU A 1 190 ? -34.508 -8.324 62.209 1.00 78.75 190 GLU A CA 1
ATOM 1613 C C . GLU A 1 190 ? -34.881 -7.807 63.604 1.00 78.75 190 GLU A C 1
ATOM 1615 O O . GLU A 1 190 ? -35.067 -8.621 64.516 1.00 78.75 190 GLU A O 1
ATOM 1620 N N . ASP A 1 191 ? -35.046 -6.492 63.755 1.00 79.06 191 ASP A N 1
ATOM 1621 C CA . ASP A 1 191 ? -35.433 -5.838 65.008 1.00 79.06 191 ASP A CA 1
ATOM 1622 C C . ASP A 1 191 ? -36.934 -6.048 65.330 1.00 79.06 191 ASP A C 1
ATOM 1624 O O . ASP A 1 191 ? -37.305 -6.226 66.493 1.00 79.06 191 ASP A O 1
ATOM 1628 N N . ASN A 1 192 ? -37.810 -6.140 64.317 1.00 70.44 192 ASN A N 1
ATOM 1629 C CA . ASN A 1 192 ? -39.264 -6.344 64.460 1.00 70.44 192 ASN A CA 1
ATOM 1630 C C . ASN A 1 192 ? -39.703 -7.824 64.541 1.00 70.44 192 ASN A C 1
ATOM 1632 O O . ASN A 1 192 ? -40.813 -8.169 64.137 1.00 70.44 192 ASN A O 1
ATOM 1636 N N . ARG A 1 193 ? -38.875 -8.713 65.108 1.00 57.94 193 ARG A N 1
ATOM 1637 C CA . ARG A 1 193 ? -39.058 -10.187 65.206 1.00 57.94 193 ARG A CA 1
ATOM 1638 C C . ARG A 1 193 ? -40.323 -10.716 65.923 1.00 57.94 193 ARG A C 1
ATOM 1640 O O . ARG A 1 193 ? -40.388 -11.896 66.268 1.00 57.94 193 ARG A O 1
ATOM 1647 N N . SER A 1 194 ? -41.344 -9.895 66.147 1.00 54.78 194 SER A N 1
ATOM 1648 C CA . SER A 1 194 ? -42.586 -10.259 66.824 1.00 54.78 194 SER A CA 1
ATOM 1649 C C . SER A 1 194 ? -43.763 -10.348 65.834 1.00 54.78 194 SER A C 1
ATOM 1651 O O . SER A 1 194 ? -44.238 -9.328 65.347 1.00 54.78 194 SER A O 1
ATOM 1653 N N . LEU A 1 195 ? -44.262 -11.581 65.617 1.00 54.84 195 LEU A N 1
ATOM 1654 C CA . LEU A 1 195 ? -45.637 -11.988 65.225 1.00 54.84 195 LEU A CA 1
ATOM 1655 C C . LEU A 1 195 ? -45.929 -12.631 63.842 1.00 54.84 195 LEU A C 1
ATOM 1657 O O . LEU A 1 195 ? -46.962 -13.291 63.760 1.00 54.84 195 LEU A O 1
ATOM 1661 N N . PHE A 1 196 ? -45.073 -12.600 62.807 1.00 54.53 196 PHE A N 1
ATOM 1662 C CA . PHE A 1 196 ? -45.371 -13.291 61.522 1.00 54.53 196 PHE A CA 1
ATOM 1663 C C . PHE A 1 196 ? -44.126 -13.942 60.877 1.00 54.53 196 PHE A C 1
ATOM 1665 O O . PHE A 1 196 ? -43.265 -13.268 60.316 1.00 54.53 196 PHE A O 1
ATOM 1672 N N . SER A 1 197 ? -43.999 -15.273 60.968 1.00 57.75 197 SER A N 1
ATOM 1673 C CA . SER A 1 197 ? -42.738 -15.990 60.688 1.00 57.75 197 SER A CA 1
ATOM 1674 C C . SER A 1 197 ? -42.549 -16.507 59.255 1.00 57.75 197 SER A C 1
ATOM 1676 O O . SER A 1 197 ? -41.423 -16.835 58.898 1.00 57.75 197 SER A O 1
ATOM 1678 N N . SER A 1 198 ? -43.602 -16.602 58.433 1.00 58.19 198 SER A N 1
ATOM 1679 C CA . SER A 1 198 ? -43.469 -17.094 57.048 1.00 58.19 198 SER A CA 1
ATOM 1680 C C . SER A 1 198 ? -43.226 -15.978 56.026 1.00 58.19 198 SER A C 1
ATOM 1682 O O . SER A 1 198 ? -42.357 -16.127 55.178 1.00 58.19 198 SER A O 1
ATOM 1684 N N . HIS A 1 199 ? -43.930 -14.846 56.138 1.00 61.69 199 HIS A N 1
ATOM 1685 C CA . HIS A 1 199 ? -43.801 -13.715 55.202 1.00 61.69 199 HIS A CA 1
ATOM 1686 C C . HIS A 1 199 ? -42.467 -12.966 55.359 1.00 61.69 199 HIS A C 1
ATOM 1688 O O . HIS A 1 199 ? -41.863 -12.557 54.374 1.00 61.69 199 HIS A O 1
ATOM 1694 N N . SER A 1 200 ? -41.943 -12.876 56.586 1.00 66.31 200 SER A N 1
ATOM 1695 C CA . SER A 1 200 ? -40.663 -12.209 56.868 1.00 66.31 200 SER A CA 1
ATOM 1696 C C . SER A 1 200 ? -39.444 -12.941 56.294 1.00 66.31 200 SER A C 1
ATOM 1698 O O . SER A 1 200 ? -38.392 -12.332 56.104 1.00 66.31 200 SER A O 1
ATOM 1700 N N . HIS A 1 201 ? -39.557 -14.242 56.003 1.00 76.88 201 HIS A N 1
ATOM 1701 C CA . HIS A 1 201 ? -38.466 -15.002 55.393 1.00 76.88 201 HIS A CA 1
ATOM 1702 C C . HIS A 1 201 ? -38.364 -14.751 53.884 1.00 76.88 201 HIS A C 1
ATOM 1704 O O . HIS A 1 201 ? -37.262 -14.589 53.367 1.00 76.88 201 HIS A O 1
ATOM 1710 N N . GLU A 1 202 ? -39.509 -14.669 53.205 1.00 81.25 202 GLU A N 1
ATOM 1711 C CA . GLU A 1 202 ? -39.612 -14.406 51.766 1.00 81.25 202 GLU A CA 1
ATOM 1712 C C . GLU A 1 202 ? -39.175 -12.970 51.432 1.00 81.25 202 GLU A C 1
ATOM 1714 O O . GLU A 1 202 ? -38.366 -12.763 50.529 1.00 81.25 202 GLU A O 1
ATOM 1719 N N . GLU A 1 203 ? -39.603 -11.988 52.234 1.00 80.75 203 GLU A N 1
ATOM 1720 C CA . GLU A 1 203 ? -39.158 -10.590 52.125 1.00 80.75 203 GLU A CA 1
ATOM 1721 C C . GLU A 1 203 ? -37.652 -10.449 52.373 1.00 80.75 203 GLU A C 1
ATOM 1723 O O . GLU A 1 203 ? -36.950 -9.779 51.616 1.00 80.75 203 GLU A O 1
ATOM 1728 N N . LYS A 1 204 ? -37.117 -11.138 53.390 1.00 84.31 204 LYS A N 1
ATOM 1729 C CA . LYS A 1 204 ? -35.674 -11.152 53.654 1.00 84.31 204 LYS A CA 1
ATOM 1730 C C . LYS A 1 204 ? -34.886 -11.763 52.493 1.00 84.31 204 LYS A C 1
ATOM 1732 O O . LYS A 1 204 ? -33.820 -11.250 52.160 1.00 84.31 204 LYS A O 1
ATOM 1737 N N . GLN A 1 205 ? -35.391 -12.836 51.884 1.00 86.19 205 GLN A N 1
ATOM 1738 C CA . GLN A 1 205 ? -34.740 -13.457 50.733 1.00 86.19 205 GLN A CA 1
ATOM 1739 C C . GLN A 1 205 ? -34.732 -12.517 49.521 1.00 86.19 205 GLN A C 1
ATOM 1741 O O . GLN A 1 205 ? -33.687 -12.358 48.902 1.00 86.19 205 GLN A O 1
ATOM 1746 N N . ALA A 1 206 ? -35.839 -11.821 49.244 1.00 88.50 206 ALA A N 1
ATOM 1747 C CA . ALA A 1 206 ? -35.909 -10.847 48.155 1.00 88.50 206 ALA A CA 1
ATOM 1748 C C . ALA A 1 206 ? -34.898 -9.693 48.320 1.00 88.50 206 ALA A C 1
ATOM 1750 O O . ALA A 1 206 ? -34.250 -9.304 47.349 1.00 88.50 206 ALA A O 1
ATOM 1751 N N . LEU A 1 207 ? -34.712 -9.187 49.548 1.00 88.56 207 LEU A N 1
ATOM 1752 C CA . LEU A 1 207 ? -33.710 -8.152 49.846 1.00 88.56 207 LEU A CA 1
ATOM 1753 C C . LEU A 1 207 ? -32.272 -8.661 49.675 1.00 88.56 207 LEU A C 1
ATOM 1755 O O . LEU A 1 207 ? -31.409 -7.926 49.198 1.00 88.56 207 LEU A O 1
ATOM 1759 N N . ILE A 1 208 ? -32.004 -9.915 50.056 1.00 89.88 208 ILE A N 1
ATOM 1760 C CA . ILE A 1 208 ? -30.698 -10.553 49.840 1.00 89.88 208 ILE A CA 1
ATOM 1761 C C . ILE A 1 208 ? -30.434 -10.719 48.342 1.00 89.88 208 ILE A C 1
ATOM 1763 O O . ILE A 1 208 ? -29.350 -10.369 47.886 1.00 89.88 208 ILE A O 1
ATOM 1767 N N . ASP A 1 209 ? -3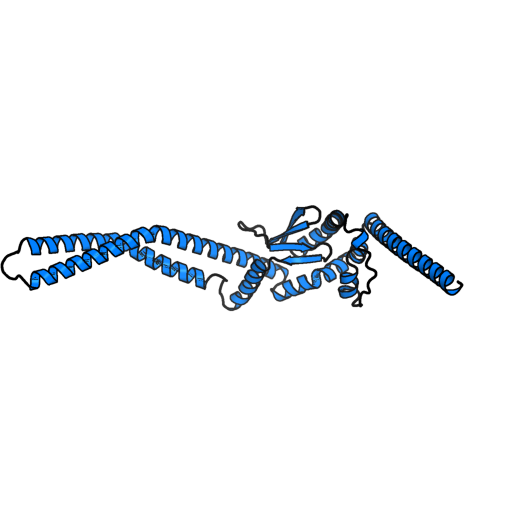1.421 -11.180 47.574 1.00 92.38 209 ASP A N 1
ATOM 1768 C CA . ASP A 1 209 ? -31.297 -11.344 46.124 1.00 92.38 209 ASP A CA 1
ATOM 1769 C C . ASP A 1 209 ? -31.028 -9.997 45.424 1.00 92.38 209 ASP A C 1
ATOM 1771 O O . ASP A 1 209 ? -30.249 -9.933 44.472 1.00 92.38 209 ASP A O 1
ATOM 1775 N N . GLU A 1 210 ? -31.640 -8.903 45.892 1.00 90.62 210 GLU A N 1
ATOM 1776 C CA . GLU A 1 210 ? -31.384 -7.551 45.378 1.00 90.62 210 GLU A CA 1
ATOM 1777 C C . GLU A 1 210 ? -29.975 -7.053 45.741 1.00 90.62 210 GLU A C 1
ATOM 1779 O O . GLU A 1 210 ? -29.282 -6.502 44.886 1.00 90.62 210 GLU A O 1
ATOM 1784 N N . LEU A 1 211 ? -29.498 -7.322 46.962 1.00 89.88 211 LEU A N 1
ATOM 1785 C CA . LEU A 1 211 ? -28.116 -7.034 47.366 1.00 89.88 211 LEU A CA 1
ATOM 1786 C C . LEU A 1 211 ? -27.088 -7.840 46.559 1.00 89.88 211 LEU A C 1
ATOM 1788 O O . LEU A 1 211 ? -26.044 -7.295 46.205 1.00 89.88 211 LEU A O 1
ATOM 1792 N N . THR A 1 212 ? -27.370 -9.108 46.247 1.00 92.06 212 THR A N 1
ATOM 1793 C CA . THR A 1 212 ? -26.512 -9.928 45.378 1.00 92.06 212 THR A CA 1
ATOM 1794 C C . THR A 1 212 ? -26.446 -9.348 43.969 1.00 92.06 212 THR A C 1
ATOM 1796 O O . THR A 1 212 ? -25.353 -9.206 43.436 1.00 92.06 212 THR A O 1
ATOM 1799 N N . LYS A 1 213 ? -27.577 -8.914 43.396 1.00 92.12 213 LYS A N 1
ATOM 1800 C CA . LYS A 1 213 ? -27.583 -8.239 42.085 1.00 92.12 213 LYS A CA 1
ATOM 1801 C C . LYS A 1 213 ? -26.760 -6.952 42.084 1.00 92.12 213 LYS A C 1
ATOM 1803 O O . LYS A 1 213 ? -26.031 -6.711 41.131 1.00 92.12 213 LYS A O 1
ATOM 1808 N N . ILE A 1 214 ? -26.855 -6.141 43.141 1.00 90.81 214 ILE A N 1
ATOM 1809 C CA . ILE A 1 214 ? -26.046 -4.918 43.274 1.00 90.81 214 ILE A CA 1
ATOM 1810 C C . ILE A 1 214 ? -24.554 -5.261 43.372 1.00 90.81 214 ILE A C 1
ATOM 1812 O O . ILE A 1 214 ? -23.744 -4.599 42.732 1.00 90.81 214 ILE A O 1
ATOM 1816 N N . ALA A 1 215 ? -24.187 -6.308 44.118 1.00 88.50 215 ALA A N 1
ATOM 1817 C CA . ALA A 1 215 ? -22.801 -6.767 44.202 1.00 88.50 215 ALA A CA 1
ATOM 1818 C C . ALA A 1 215 ? -22.265 -7.244 42.838 1.00 88.50 215 ALA A C 1
ATOM 1820 O O . ALA A 1 215 ? -21.173 -6.845 42.444 1.00 88.50 215 ALA A O 1
ATOM 1821 N N . ASP A 1 216 ? -23.060 -8.010 42.084 1.00 91.00 216 ASP A N 1
ATOM 1822 C CA . ASP A 1 216 ? -22.709 -8.427 40.721 1.00 91.00 216 ASP A CA 1
ATOM 1823 C C . ASP A 1 216 ? -22.550 -7.214 39.778 1.00 91.00 216 ASP A C 1
ATOM 1825 O O . ASP A 1 216 ? -21.689 -7.199 38.895 1.00 91.00 216 ASP A O 1
ATOM 1829 N N . GLU A 1 217 ? -23.380 -6.176 39.935 1.00 88.62 217 GLU A N 1
ATOM 1830 C CA . GLU A 1 217 ? -23.265 -4.926 39.175 1.00 88.62 217 GLU A CA 1
ATOM 1831 C C . GLU A 1 217 ? -22.015 -4.118 39.544 1.00 88.62 217 GLU A C 1
ATOM 1833 O O . GLU A 1 217 ? -21.392 -3.546 38.647 1.00 88.62 217 GLU A O 1
ATOM 1838 N N . ASP A 1 218 ? -21.622 -4.091 40.819 1.00 86.69 218 ASP A N 1
ATOM 1839 C CA . ASP A 1 218 ? -20.393 -3.440 41.289 1.00 86.69 218 ASP A CA 1
ATOM 1840 C C . ASP A 1 218 ? -19.141 -4.152 40.757 1.00 86.69 218 ASP A C 1
ATOM 1842 O O . ASP A 1 218 ? -18.212 -3.499 40.274 1.00 86.69 218 ASP A O 1
ATOM 1846 N N . ASP A 1 219 ? -19.128 -5.487 40.763 1.00 88.44 219 ASP A N 1
ATOM 1847 C CA . ASP A 1 219 ? -18.040 -6.276 40.177 1.00 88.44 219 ASP A CA 1
ATOM 1848 C C . ASP A 1 219 ? -17.907 -5.993 38.672 1.00 88.44 219 ASP A C 1
ATOM 1850 O O . ASP A 1 219 ? -16.814 -5.707 38.172 1.00 88.44 219 ASP A O 1
ATOM 1854 N N . ARG A 1 220 ? -19.034 -5.942 37.950 1.00 87.75 220 ARG A N 1
ATOM 1855 C CA . ARG A 1 220 ? -19.057 -5.564 36.528 1.00 87.75 220 ARG A CA 1
ATOM 1856 C C . ARG A 1 220 ? -18.630 -4.115 36.293 1.00 87.75 220 ARG A C 1
ATOM 1858 O O . ARG A 1 220 ? -17.974 -3.838 35.291 1.00 87.75 220 ARG A O 1
ATOM 1865 N N . ALA A 1 221 ? -18.985 -3.186 37.178 1.00 88.44 221 ALA A N 1
ATOM 1866 C CA . ALA A 1 221 ? -18.571 -1.787 37.080 1.00 88.44 221 ALA A CA 1
ATOM 1867 C C . ALA A 1 221 ? -17.057 -1.625 37.292 1.00 88.44 221 ALA A C 1
ATOM 1869 O O . ALA A 1 221 ? -16.420 -0.823 36.609 1.00 88.44 221 ALA A O 1
ATOM 1870 N N . ASN A 1 222 ? -16.461 -2.424 38.181 1.00 86.50 222 ASN A N 1
ATOM 1871 C CA . ASN A 1 222 ? -15.014 -2.447 38.385 1.00 86.50 222 ASN A CA 1
ATOM 1872 C C . ASN A 1 222 ? -14.268 -2.925 37.128 1.00 86.50 222 ASN A C 1
ATOM 1874 O O . ASN A 1 222 ? -13.281 -2.306 36.721 1.00 86.50 222 ASN A O 1
ATOM 1878 N N . GLU A 1 223 ? -14.759 -3.975 36.466 1.00 89.12 223 GLU A N 1
ATOM 1879 C CA . GLU A 1 223 ? -14.20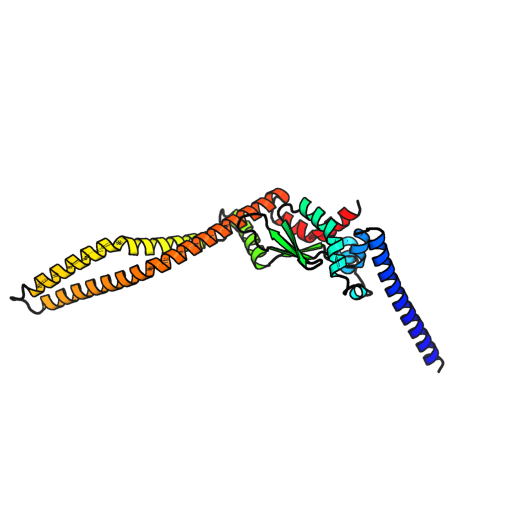4 -4.452 35.190 1.00 89.12 223 GLU A CA 1
ATOM 1880 C C . GLU A 1 223 ? -14.434 -3.454 34.037 1.00 89.12 223 GLU A C 1
ATOM 1882 O O . GLU A 1 223 ? -13.566 -3.278 33.170 1.00 89.12 223 GLU A O 1
ATOM 1887 N N . ALA A 1 224 ? -15.564 -2.736 34.066 1.00 91.00 224 ALA A N 1
ATOM 1888 C CA . ALA A 1 224 ? -15.966 -1.781 33.038 1.00 91.00 224 ALA A CA 1
ATOM 1889 C C . ALA A 1 224 ? -14.951 -0.649 32.826 1.00 91.00 224 ALA A C 1
ATOM 1891 O O . ALA A 1 224 ? -14.798 -0.196 31.694 1.00 91.00 224 ALA A O 1
ATOM 1892 N N . TYR A 1 225 ? -14.217 -0.211 33.856 1.00 85.12 225 TYR A N 1
ATOM 1893 C CA . TYR A 1 225 ? -13.207 0.847 33.706 1.00 85.12 225 TYR A CA 1
ATOM 1894 C C . TYR A 1 225 ? -12.078 0.459 32.744 1.00 85.12 225 TYR A C 1
ATOM 1896 O O . TYR A 1 225 ? -11.712 1.240 31.864 1.00 85.12 225 TYR A O 1
ATOM 1904 N N . SER A 1 226 ? -11.523 -0.751 32.887 1.00 89.00 226 SER A N 1
ATOM 1905 C CA . SER A 1 226 ? -10.441 -1.218 32.009 1.00 89.00 226 SER A CA 1
ATOM 1906 C C . SER A 1 226 ? -10.948 -1.484 30.595 1.00 89.00 226 SER A C 1
ATOM 1908 O O . SER A 1 226 ? -10.250 -1.208 29.617 1.00 89.00 226 SER A O 1
ATOM 1910 N N . GLU A 1 227 ? -12.162 -2.017 30.476 1.00 93.06 227 GLU A N 1
ATOM 1911 C CA . GLU A 1 227 ? -12.784 -2.265 29.182 1.00 93.06 227 GLU A CA 1
ATOM 1912 C C . GLU A 1 227 ? -13.096 -0.960 28.441 1.00 93.06 227 GLU A C 1
ATOM 1914 O O . GLU A 1 227 ? -12.772 -0.836 27.261 1.00 93.06 227 GLU A O 1
ATOM 1919 N N . LEU A 1 228 ? -13.639 0.040 29.136 1.00 92.31 228 LEU A N 1
ATOM 1920 C CA . LEU A 1 228 ? -13.953 1.351 28.576 1.00 92.31 228 LEU A CA 1
ATOM 1921 C C . LEU A 1 228 ? -12.715 2.029 27.981 1.00 92.31 228 LEU A C 1
ATOM 1923 O O . LEU A 1 228 ? -12.790 2.581 26.884 1.00 92.31 228 LEU A O 1
ATOM 1927 N N . GLU A 1 229 ? -11.575 1.964 28.669 1.00 91.12 229 GLU A N 1
ATOM 1928 C CA . GLU A 1 229 ? -10.327 2.538 28.162 1.00 91.12 229 GLU A CA 1
ATOM 1929 C C . GLU A 1 229 ? -9.862 1.836 26.878 1.00 91.12 229 GLU A C 1
ATOM 1931 O O . GLU A 1 229 ? -9.505 2.491 25.898 1.00 91.12 229 GLU A O 1
ATOM 1936 N N . LYS A 1 230 ? -9.956 0.500 26.828 1.00 94.06 230 LYS A N 1
ATOM 1937 C CA . LYS A 1 230 ? -9.638 -0.274 25.615 1.00 94.06 230 LYS A CA 1
ATOM 1938 C C . LYS A 1 230 ? -10.556 0.092 24.450 1.00 94.06 230 LYS A C 1
ATOM 1940 O O . LYS A 1 230 ? -10.072 0.266 23.335 1.00 94.06 230 LYS A O 1
ATOM 1945 N N . LEU A 1 231 ? -11.862 0.227 24.692 1.00 93.06 231 LEU A N 1
ATOM 1946 C CA . LEU A 1 231 ? -12.830 0.597 23.653 1.00 93.06 231 LEU A CA 1
ATOM 1947 C C . LEU A 1 231 ? -12.582 2.016 23.124 1.00 93.06 231 LEU A C 1
ATOM 1949 O O . LEU A 1 231 ? -12.631 2.235 21.912 1.00 93.06 231 LEU A O 1
ATOM 1953 N N . LYS A 1 232 ? -12.270 2.970 24.011 1.00 91.38 232 LYS A N 1
ATOM 1954 C CA . LYS A 1 232 ? -11.906 4.344 23.631 1.00 91.38 232 LYS A CA 1
ATOM 1955 C C . LYS A 1 232 ? -10.637 4.374 22.786 1.00 91.38 232 LYS A C 1
ATOM 1957 O O . LYS A 1 232 ? -10.624 5.034 21.749 1.00 91.38 232 LYS A O 1
ATOM 1962 N N . GLN A 1 233 ? -9.610 3.626 23.185 1.00 93.69 233 GLN A N 1
ATOM 1963 C CA . GLN A 1 233 ? -8.360 3.535 22.437 1.00 93.69 233 GLN A CA 1
ATOM 1964 C C . GLN A 1 233 ? -8.571 2.920 21.045 1.00 93.69 233 GLN A C 1
ATOM 1966 O O . GLN A 1 233 ? -8.109 3.482 20.055 1.00 93.69 233 GLN A O 1
ATOM 1971 N N . GLN A 1 234 ? -9.347 1.836 20.945 1.00 95.06 234 GLN A N 1
ATOM 1972 C CA . GLN A 1 234 ? -9.706 1.236 19.655 1.00 95.06 234 GLN A CA 1
ATOM 1973 C C . GLN A 1 234 ? -10.482 2.214 18.765 1.00 95.06 234 GLN A C 1
ATOM 1975 O O . GLN A 1 234 ? -10.184 2.347 17.584 1.00 95.06 234 GLN A O 1
ATOM 1980 N N . SER A 1 235 ? -11.462 2.933 19.320 1.00 93.62 235 SER A N 1
ATOM 1981 C CA . SER A 1 235 ? -12.222 3.941 18.571 1.00 93.62 235 SER A CA 1
ATOM 1982 C C . SER A 1 235 ? -11.319 5.069 18.052 1.00 93.62 235 SER A C 1
ATOM 1984 O O . SER A 1 235 ? -11.448 5.500 16.904 1.00 93.62 235 SER A O 1
ATOM 1986 N N . LEU A 1 236 ? -10.347 5.500 18.864 1.00 92.69 236 LEU A N 1
ATOM 1987 C CA . LEU A 1 236 ? -9.357 6.496 18.466 1.00 92.69 236 LEU A CA 1
ATOM 1988 C C . LEU A 1 236 ? -8.468 5.999 17.318 1.00 92.69 236 LEU A C 1
ATOM 1990 O O . LEU A 1 236 ? -8.245 6.750 16.374 1.00 92.69 236 LEU A O 1
ATOM 1994 N N . GLU A 1 237 ? -7.977 4.761 17.380 1.00 93.19 237 GLU A N 1
ATOM 1995 C CA . GLU A 1 237 ? -7.165 4.140 16.320 1.00 93.19 237 GLU A CA 1
ATOM 1996 C C . GLU A 1 237 ? -7.928 4.025 14.995 1.00 93.19 237 GLU A C 1
ATOM 1998 O O . GLU A 1 237 ? -7.396 4.363 13.940 1.00 93.19 237 GLU A O 1
ATOM 2003 N N . LEU A 1 238 ? -9.206 3.650 15.042 1.00 94.62 238 LEU A N 1
ATOM 2004 C CA . LEU A 1 238 ? -10.051 3.580 13.848 1.00 94.62 238 LEU A CA 1
ATOM 2005 C C . LEU A 1 238 ? -10.332 4.966 13.240 1.00 94.62 238 LEU A C 1
ATOM 2007 O O . LEU A 1 238 ? -10.311 5.133 12.023 1.00 94.62 238 LEU A O 1
ATOM 2011 N N . SER A 1 239 ? -10.566 5.979 14.080 1.00 92.12 239 SER A N 1
ATOM 2012 C CA . SER A 1 239 ? -10.775 7.370 13.640 1.00 92.12 239 SER A CA 1
ATOM 2013 C C . SER A 1 239 ? -9.517 7.969 13.001 1.00 92.12 239 SER A C 1
ATOM 2015 O O . SER A 1 239 ? -9.561 8.707 12.011 1.00 92.12 239 SER A O 1
ATOM 2017 N N . LYS A 1 240 ? -8.365 7.606 13.560 1.00 92.25 240 LYS A N 1
ATOM 2018 C CA . LYS A 1 240 ? -7.040 7.899 13.027 1.00 92.25 240 LYS A CA 1
ATOM 2019 C C . LYS A 1 240 ? -6.846 7.301 11.631 1.00 92.25 240 LYS A C 1
ATOM 2021 O O . LYS A 1 240 ? -6.492 8.041 10.714 1.00 92.25 240 LYS A O 1
ATOM 2026 N N . GLU A 1 241 ? -7.156 6.018 11.455 1.00 92.44 241 GLU A N 1
ATOM 2027 C CA . GLU A 1 241 ? -7.094 5.337 10.155 1.00 92.44 241 GLU A CA 1
ATOM 2028 C C . GLU A 1 241 ? -8.035 5.980 9.121 1.00 92.44 241 GLU A C 1
ATOM 2030 O O . GLU A 1 241 ? -7.610 6.273 8.003 1.00 92.44 241 GLU A O 1
ATOM 2035 N N . ASP A 1 242 ? -9.276 6.301 9.502 1.00 93.12 242 ASP A N 1
ATOM 2036 C CA . ASP A 1 242 ? -10.230 7.001 8.626 1.00 93.12 242 ASP A CA 1
ATOM 2037 C C . ASP A 1 242 ? -9.701 8.381 8.190 1.00 93.12 242 ASP A C 1
ATOM 2039 O O . ASP A 1 242 ? -9.878 8.803 7.042 1.00 93.12 242 ASP A O 1
ATOM 2043 N N . THR A 1 243 ? -9.018 9.088 9.095 1.00 91.69 243 THR A N 1
ATOM 2044 C CA . THR A 1 243 ? -8.396 10.386 8.801 1.00 91.69 243 THR A CA 1
ATOM 2045 C C . THR A 1 243 ? -7.249 10.240 7.799 1.00 91.69 243 THR A C 1
ATOM 2047 O O . THR A 1 243 ? -7.168 11.018 6.847 1.00 91.69 243 THR A O 1
ATOM 2050 N N . VAL A 1 244 ? -6.387 9.233 7.977 1.00 91.62 244 VAL A N 1
ATOM 2051 C CA . VAL A 1 244 ? -5.293 8.917 7.044 1.00 91.62 244 VAL A CA 1
ATOM 2052 C C . VAL A 1 244 ? -5.840 8.580 5.659 1.00 91.62 244 VAL A C 1
ATOM 2054 O O . VAL A 1 244 ? -5.451 9.221 4.683 1.00 91.62 244 VAL A O 1
ATOM 2057 N N . LEU A 1 245 ? -6.811 7.666 5.578 1.00 93.25 245 LEU A N 1
ATOM 2058 C CA . LEU A 1 245 ? -7.464 7.297 4.320 1.00 93.25 245 LEU A CA 1
ATOM 2059 C C . LEU A 1 245 ? -8.082 8.522 3.634 1.00 93.25 245 LEU A C 1
ATOM 2061 O O . LEU A 1 245 ? -7.981 8.680 2.421 1.00 93.25 245 LEU A O 1
ATOM 2065 N N . SER A 1 246 ? -8.683 9.442 4.392 1.00 92.50 246 SER A N 1
ATOM 2066 C CA . SER A 1 246 ? -9.207 10.693 3.835 1.00 92.50 246 SER A CA 1
ATOM 2067 C C . SER A 1 246 ? -8.110 11.554 3.195 1.00 92.50 246 SER A C 1
ATOM 2069 O O . SER A 1 246 ? -8.303 12.092 2.100 1.00 92.50 246 SER A O 1
ATOM 2071 N N . TYR A 1 247 ? -6.933 11.665 3.817 1.00 93.12 247 TYR A N 1
ATOM 2072 C CA . TYR A 1 247 ? -5.801 12.378 3.219 1.00 93.12 247 TYR A CA 1
ATOM 2073 C C . TYR A 1 247 ? -5.274 11.692 1.956 1.00 93.12 247 TYR A C 1
ATOM 2075 O O . TYR A 1 247 ? -5.048 12.378 0.957 1.00 93.12 247 TYR A O 1
ATOM 2083 N N . GLU A 1 248 ? -5.148 10.365 1.961 1.00 93.75 248 GLU A N 1
ATOM 2084 C CA . GLU A 1 248 ? -4.739 9.567 0.796 1.00 93.75 248 GLU A CA 1
ATOM 2085 C C . GLU A 1 248 ? -5.695 9.757 -0.383 1.00 93.75 248 GLU A C 1
ATOM 2087 O O . GLU A 1 248 ? -5.272 10.097 -1.494 1.00 93.75 248 GLU A O 1
ATOM 2092 N N . LYS A 1 249 ? -7.004 9.637 -0.130 1.00 94.12 249 LYS A N 1
ATOM 2093 C CA . LYS A 1 249 ? -8.045 9.876 -1.135 1.00 94.12 249 LYS A CA 1
ATOM 2094 C C . LYS A 1 249 ? -7.940 11.274 -1.725 1.00 94.12 249 LYS A C 1
ATOM 2096 O O . LYS A 1 249 ? -7.939 11.436 -2.944 1.00 94.12 249 LYS A O 1
ATOM 2101 N N . ASN A 1 250 ? -7.828 12.290 -0.872 1.00 94.25 250 ASN A N 1
ATOM 2102 C CA . ASN A 1 250 ? -7.729 13.678 -1.314 1.00 94.25 250 ASN A CA 1
ATOM 2103 C C . ASN A 1 250 ? -6.460 13.933 -2.136 1.00 94.25 250 ASN A C 1
ATOM 2105 O O . ASN A 1 250 ? -6.507 14.668 -3.124 1.00 94.25 250 ASN A O 1
ATOM 2109 N N . ALA A 1 251 ? -5.339 13.309 -1.771 1.00 94.69 251 ALA A N 1
ATOM 2110 C CA . ALA A 1 251 ? -4.099 13.392 -2.530 1.00 94.69 251 ALA A CA 1
ATOM 2111 C C . ALA A 1 251 ? -4.244 12.777 -3.931 1.00 94.69 251 ALA A C 1
ATOM 2113 O O . ALA A 1 251 ? -3.870 13.421 -4.914 1.00 94.69 251 ALA A O 1
ATOM 2114 N N . ILE A 1 252 ? -4.865 11.596 -4.036 1.00 95.88 252 ILE A N 1
ATOM 2115 C CA . ILE A 1 252 ? -5.172 10.962 -5.326 1.00 95.88 252 ILE A CA 1
ATOM 2116 C C . ILE A 1 252 ? -6.112 11.840 -6.147 1.00 95.88 252 ILE A C 1
ATOM 2118 O O . ILE A 1 252 ? -5.792 12.165 -7.286 1.00 95.88 252 ILE A O 1
ATOM 2122 N N . LYS A 1 253 ? -7.226 12.305 -5.575 1.00 95.44 253 LYS A N 1
ATOM 2123 C CA . LYS A 1 253 ? -8.197 13.163 -6.274 1.00 95.44 253 LYS A CA 1
ATOM 2124 C C . LYS A 1 253 ? -7.582 14.459 -6.787 1.00 95.44 253 LYS A C 1
ATOM 2126 O O . LYS A 1 253 ? -7.936 14.932 -7.863 1.00 95.44 253 LYS A O 1
ATOM 2131 N N . LYS A 1 254 ? -6.644 15.044 -6.043 1.00 96.31 254 LYS A N 1
ATOM 2132 C CA . LYS A 1 254 ? -5.971 16.280 -6.455 1.00 96.31 254 LYS A CA 1
ATOM 2133 C C . LYS A 1 254 ? -5.144 16.104 -7.733 1.00 96.31 254 LYS A C 1
ATOM 2135 O O . LYS A 1 254 ? -5.000 17.067 -8.481 1.00 96.31 254 LYS A O 1
ATOM 2140 N N . VAL A 1 255 ? -4.597 14.911 -7.964 1.00 96.62 255 VAL A N 1
ATOM 2141 C CA . VAL A 1 255 ? -3.688 14.624 -9.085 1.00 96.62 255 VAL A CA 1
ATOM 2142 C C . VAL A 1 255 ? -4.397 13.889 -10.225 1.00 96.62 255 VAL A C 1
ATOM 2144 O O . VAL A 1 255 ? -4.203 14.232 -11.386 1.00 96.62 255 VAL A O 1
ATOM 2147 N N . PHE A 1 256 ? -5.235 12.908 -9.895 1.00 96.44 256 PHE A N 1
ATOM 2148 C CA . PHE A 1 256 ? -5.871 11.985 -10.837 1.00 96.44 256 PHE A CA 1
ATOM 2149 C C . PHE A 1 256 ? -7.385 12.171 -10.957 1.00 96.44 256 PHE A C 1
ATOM 2151 O O . PHE A 1 256 ? -7.998 11.510 -11.785 1.00 96.44 256 PHE A O 1
ATOM 2158 N N . HIS A 1 257 ? -7.991 13.067 -10.169 1.00 93.56 257 HIS A N 1
ATOM 2159 C CA . HIS A 1 257 ? -9.438 13.324 -10.082 1.00 93.56 257 HIS A CA 1
ATOM 2160 C C . HIS A 1 257 ? -10.272 12.182 -9.494 1.00 93.56 257 HIS A C 1
ATOM 2162 O O . HIS A 1 257 ? -11.069 12.430 -8.590 1.00 93.56 257 HIS A O 1
ATOM 2168 N N . ASP A 1 258 ? -10.060 10.949 -9.943 1.00 93.06 258 ASP A N 1
ATOM 2169 C CA . ASP A 1 258 ? -10.754 9.762 -9.462 1.00 93.06 258 ASP A CA 1
ATOM 2170 C C . ASP A 1 258 ? -9.815 8.555 -9.314 1.00 93.06 258 ASP A C 1
ATOM 2172 O O . ASP A 1 258 ? -8.675 8.534 -9.791 1.00 93.06 258 ASP A O 1
ATOM 2176 N N . PHE A 1 259 ? -10.300 7.541 -8.593 1.00 94.62 259 PHE A N 1
ATOM 2177 C CA . PHE A 1 259 ? -9.526 6.337 -8.303 1.00 94.62 259 PHE A CA 1
ATOM 2178 C C . PHE A 1 259 ? -9.279 5.480 -9.550 1.00 94.62 259 PHE A C 1
ATOM 2180 O O . PHE A 1 259 ? -8.222 4.866 -9.684 1.00 94.62 259 PHE A O 1
ATOM 2187 N N . LYS A 1 260 ? -10.223 5.475 -10.499 1.00 95.06 260 LYS A N 1
ATOM 2188 C CA . LYS A 1 260 ? -10.086 4.720 -11.7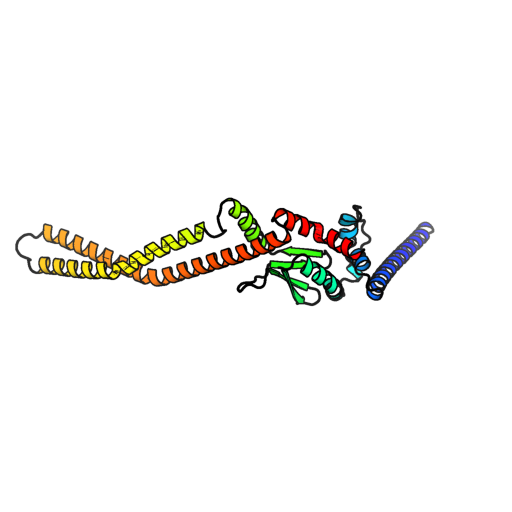46 1.00 95.06 260 LYS A CA 1
ATOM 2189 C C . LYS A 1 260 ? -8.911 5.242 -12.570 1.00 95.06 260 LYS A C 1
ATOM 2191 O O . LYS A 1 260 ? -8.096 4.458 -13.034 1.00 95.06 260 LYS A O 1
ATOM 2196 N N . THR A 1 261 ? -8.795 6.556 -12.708 1.00 96.19 261 THR A N 1
ATOM 2197 C CA . THR A 1 261 ? -7.721 7.230 -13.439 1.00 96.19 261 THR A CA 1
ATOM 2198 C C . THR A 1 261 ? -6.372 6.999 -12.766 1.00 96.19 261 THR A C 1
ATOM 2200 O O . THR A 1 261 ? -5.377 6.779 -13.454 1.00 96.19 261 THR A O 1
ATOM 2203 N N . PHE A 1 262 ? -6.329 6.985 -11.430 1.00 96.81 262 PHE A N 1
ATOM 2204 C CA . PHE A 1 262 ? -5.134 6.584 -10.685 1.00 96.81 262 PHE A CA 1
ATOM 2205 C C . PHE A 1 262 ? -4.721 5.142 -11.010 1.00 96.81 262 PHE A C 1
ATOM 2207 O O . PHE A 1 262 ? -3.562 4.906 -11.354 1.00 96.81 262 PHE A O 1
ATOM 2214 N N . ASN A 1 263 ? -5.659 4.190 -10.975 1.00 95.81 263 ASN A N 1
ATOM 2215 C CA . ASN A 1 263 ? -5.365 2.796 -11.307 1.00 95.81 263 ASN A CA 1
ATOM 2216 C C . ASN A 1 263 ? -4.932 2.627 -12.773 1.00 95.81 263 ASN A C 1
ATOM 2218 O O . ASN A 1 263 ? -3.900 2.015 -13.039 1.00 95.81 263 ASN A O 1
ATOM 2222 N N . ASP A 1 264 ? -5.646 3.248 -13.714 1.00 96.44 264 ASP A N 1
ATOM 2223 C CA . ASP A 1 264 ? -5.302 3.235 -15.138 1.00 96.44 264 ASP A CA 1
ATOM 2224 C C . ASP A 1 264 ? -3.887 3.810 -15.366 1.00 96.44 264 ASP A C 1
ATOM 2226 O O . ASP A 1 264 ? -3.117 3.289 -16.178 1.00 96.44 264 ASP A O 1
ATOM 2230 N N . HIS A 1 265 ? -3.498 4.867 -14.642 1.00 96.19 265 HIS A N 1
ATOM 2231 C CA . HIS A 1 265 ? -2.155 5.437 -14.760 1.00 96.19 265 HIS A CA 1
ATOM 2232 C C . HIS A 1 265 ? -1.075 4.524 -14.153 1.00 96.19 265 HIS A C 1
ATOM 2234 O O . HIS A 1 265 ? 0.019 4.436 -14.723 1.00 96.19 265 HIS A O 1
ATOM 2240 N N . ASN A 1 266 ? -1.370 3.820 -13.056 1.00 96.25 266 ASN A N 1
ATOM 2241 C CA . ASN A 1 266 ? -0.471 2.821 -12.469 1.00 96.25 266 ASN A CA 1
ATOM 2242 C C . ASN A 1 266 ? -0.263 1.626 -13.414 1.00 96.25 266 ASN A C 1
ATOM 2244 O O . ASN A 1 266 ? 0.871 1.202 -13.629 1.00 96.25 266 ASN A O 1
ATOM 2248 N N . GLU A 1 267 ? -1.331 1.121 -14.038 1.00 95.00 267 GLU A N 1
ATOM 2249 C CA . GLU A 1 267 ? -1.264 0.014 -15.005 1.00 95.00 267 GLU A CA 1
ATOM 2250 C C . GLU A 1 267 ? -0.442 0.371 -16.250 1.00 95.00 267 GLU A C 1
ATOM 2252 O O . GLU A 1 267 ? 0.243 -0.476 -16.824 1.00 95.00 267 GLU A O 1
ATOM 2257 N N . ASN A 1 268 ? -0.462 1.644 -16.649 1.00 96.00 268 ASN A N 1
ATOM 2258 C CA . ASN A 1 268 ? 0.282 2.148 -17.803 1.00 96.00 268 ASN A CA 1
ATOM 2259 C C . ASN A 1 268 ? 1.632 2.787 -17.434 1.00 96.00 268 ASN A C 1
ATOM 2261 O O . ASN A 1 268 ? 2.269 3.398 -18.296 1.00 96.00 268 ASN A O 1
ATOM 2265 N N . LEU A 1 269 ? 2.095 2.659 -16.185 1.00 97.06 269 LEU A N 1
ATOM 2266 C CA . LEU A 1 269 ? 3.261 3.390 -15.682 1.00 97.06 269 LEU A CA 1
ATOM 2267 C C . LEU A 1 269 ? 4.534 3.112 -16.493 1.00 97.06 269 LEU A C 1
ATOM 2269 O O . LEU A 1 269 ? 5.201 4.056 -16.917 1.00 97.06 269 LEU A O 1
ATOM 2273 N N . TYR A 1 270 ? 4.810 1.841 -16.796 1.00 96.88 270 TYR A N 1
ATOM 2274 C CA . TYR A 1 270 ? 5.945 1.441 -17.632 1.00 96.88 270 TYR A CA 1
ATOM 2275 C C . TYR A 1 270 ? 5.912 2.112 -19.010 1.00 96.88 270 TYR A C 1
ATOM 2277 O O . TYR A 1 270 ? 6.894 2.706 -19.452 1.00 96.88 270 TYR A O 1
ATOM 2285 N N . VAL A 1 271 ? 4.756 2.082 -19.680 1.00 96.56 271 VAL A N 1
ATOM 2286 C CA . VAL A 1 271 ? 4.584 2.683 -21.011 1.00 96.56 271 VAL A CA 1
ATOM 2287 C C . VAL A 1 271 ? 4.758 4.199 -20.956 1.00 96.56 271 VAL A C 1
ATOM 2289 O O . VAL A 1 271 ? 5.454 4.778 -21.793 1.00 96.56 271 VAL A O 1
ATOM 2292 N N . ASN A 1 272 ? 4.148 4.841 -19.961 1.00 96.69 272 ASN A N 1
ATOM 2293 C CA . ASN A 1 272 ? 4.192 6.287 -19.781 1.00 96.69 272 ASN A CA 1
ATOM 2294 C C . ASN A 1 272 ? 5.615 6.777 -19.497 1.00 96.69 272 ASN A C 1
ATOM 2296 O O . ASN A 1 272 ? 6.056 7.759 -20.096 1.00 96.69 272 ASN A O 1
ATOM 2300 N N . TYR A 1 273 ? 6.352 6.069 -18.643 1.00 97.62 273 TYR A N 1
ATOM 2301 C CA . TYR A 1 273 ? 7.722 6.425 -18.301 1.00 97.62 273 TYR A CA 1
ATOM 2302 C C . TYR A 1 273 ? 8.703 6.175 -19.455 1.00 97.62 273 TYR A C 1
ATOM 2304 O O . TYR A 1 273 ? 9.486 7.059 -19.796 1.00 97.62 273 TYR A O 1
ATOM 2312 N N . LEU A 1 274 ? 8.624 5.032 -20.147 1.00 96.00 274 LEU A N 1
ATOM 2313 C CA . LEU A 1 274 ? 9.498 4.777 -21.299 1.00 96.00 274 LEU A CA 1
ATOM 2314 C C . LEU A 1 274 ? 9.250 5.757 -2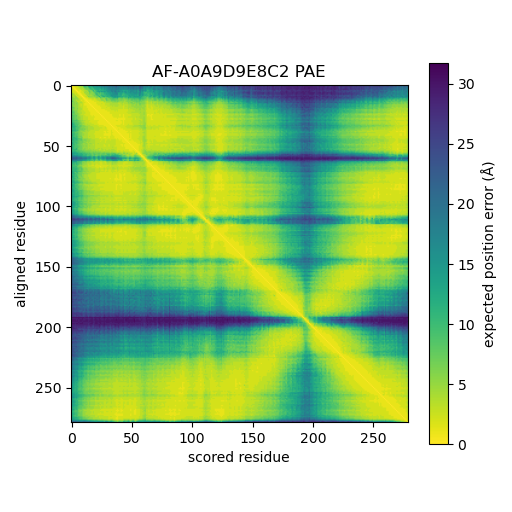2.452 1.00 96.00 274 LEU A C 1
ATOM 2316 O O . LEU A 1 274 ? 10.181 6.087 -23.182 1.00 96.00 274 LEU A O 1
ATOM 2320 N N . ASN A 1 275 ? 8.015 6.224 -22.644 1.00 95.06 275 ASN A N 1
ATOM 2321 C CA . ASN A 1 275 ? 7.738 7.276 -23.621 1.00 95.06 275 ASN A CA 1
ATOM 2322 C C . ASN A 1 275 ? 8.265 8.642 -23.168 1.00 95.06 275 ASN A C 1
ATOM 2324 O O . ASN A 1 275 ? 8.712 9.407 -24.016 1.00 95.06 275 ASN A O 1
ATOM 232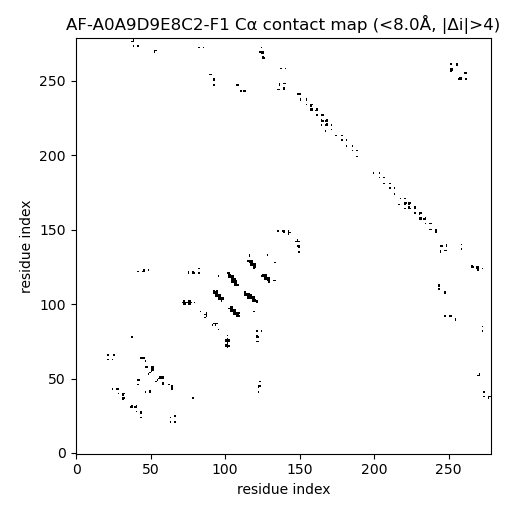8 N N . PHE A 1 276 ? 8.264 8.933 -21.864 1.00 95.69 276 PHE A N 1
ATOM 2329 C CA . PHE A 1 276 ? 8.909 10.128 -21.320 1.00 95.69 276 PHE A CA 1
ATOM 2330 C C . PHE A 1 276 ? 10.419 10.131 -21.597 1.00 95.69 276 PHE A C 1
ATOM 2332 O O . PHE A 1 276 ? 10.935 11.144 -22.043 1.00 95.69 276 PHE A O 1
ATOM 2339 N N . LEU A 1 277 ? 11.104 8.991 -21.449 1.00 94.12 277 LEU A N 1
ATOM 2340 C CA . LEU A 1 277 ? 12.546 8.878 -21.717 1.00 94.12 277 LEU A CA 1
ATOM 2341 C C . LEU A 1 277 ? 12.949 9.061 -23.194 1.00 94.12 277 LEU A C 1
ATOM 2343 O O . LEU A 1 277 ? 14.127 9.254 -23.482 1.00 94.12 277 LEU A O 1
ATOM 2347 N N . LYS A 1 278 ? 12.009 8.968 -24.146 1.00 85.81 278 LYS A N 1
ATOM 2348 C CA . LYS A 1 278 ? 12.292 9.187 -25.580 1.00 85.81 278 LYS A CA 1
ATOM 2349 C C . LYS A 1 278 ? 12.422 10.666 -25.957 1.00 85.81 278 LYS A C 1
ATOM 2351 O O . LYS A 1 278 ? 12.847 10.951 -27.079 1.00 85.81 278 LYS A O 1
ATOM 2356 N N . HIS A 1 279 ? 11.968 11.567 -25.091 1.00 61.91 279 HIS A N 1
ATOM 2357 C CA . HIS A 1 279 ? 11.840 13.001 -25.341 1.00 61.91 279 HIS A CA 1
ATOM 2358 C C . HIS A 1 279 ? 12.795 13.795 -24.454 1.00 61.91 279 HIS A C 1
ATOM 2360 O O . HIS A 1 279 ? 13.291 14.828 -24.957 1.00 61.91 279 HIS A O 1
#

Solvent-accessible surface area (backbone atoms only — not comparable to full-atom values): 15261 Å² total; per-residue (Å²): 106,73,68,55,52,52,51,51,51,53,51,50,53,52,52,50,52,51,52,51,52,53,52,50,50,55,51,50,49,54,47,22,61,75,70,67,35,61,53,60,37,49,45,59,73,27,44,58,59,38,26,47,70,71,68,67,41,89,72,77,94,75,80,62,50,79,80,43,60,93,50,39,40,60,50,26,43,59,56,36,57,65,47,50,55,52,42,45,73,75,39,74,47,54,42,79,42,76,80,47,74,39,37,31,40,28,27,50,48,91,56,102,76,50,42,85,42,28,34,48,40,56,80,66,39,36,78,50,60,35,68,68,64,47,50,52,50,53,48,38,58,63,32,47,83,70,81,39,56,78,42,51,70,59,40,51,51,39,50,53,56,38,49,55,41,48,53,51,48,70,43,46,66,59,50,52,54,48,51,55,50,50,53,49,53,54,49,52,58,63,73,57,75,78,90,64,81,68,66,57,53,56,54,50,48,53,51,50,55,51,51,52,51,49,50,56,49,50,56,50,31,63,53,31,57,63,50,40,53,52,39,50,51,52,39,50,53,42,53,49,50,42,52,50,50,50,52,52,50,51,54,45,35,74,73,44,66,41,71,64,52,43,51,56,48,55,77,40,29,43,56,54,51,53,56,55,62,76,110

Radius of gyration: 36.07 Å; Cα contacts (8 Å, |Δi|>4): 239; chains: 1; bounding box: 78×57×109 Å

Mean predicted aligned error: 8.75 Å

Nearest PDB structures (foldseek):
  4mh6-assembly1_A  TM=3.631E-01  e=2.816E+00  Vibrio parahaemolyticus RIMD 2210633
  3ja6-assembly1_I  TM=2.600E-01  e=7.095E+00  Escherichia coli

Secondary structure (DSSP, 8-state):
-HHHHHHHHHHHHHHHHHHHHHHHHHHHHHHHHHTT-HHHHHHHH-HHHIIIIII-----S---GGGSGGGHHHHHHHHHHHHHHHHHHH-TTEEEEEEETTEEEEEE-SSTT--EEEEEETTTTEEEE-HHHHHHHHHHHHGGGGT--TTHHHHHHHHHHHHHHHHHHHTHHHHHHHHHHHHHHHHHHHHT-SS-TTHHHHHHHHHHHHHHHHHHHHHHHHHHHHHHHHHHHHHHHHHHHHHHHHHHHHHHHHHHSSHHHHHHHHHTHHHHHHHHTT-

pLDDT: mean 89.51, std 9.41, range [54.53, 98.19]

Sequence (279 aa):
MEEEILQQQNNFDELAAKLTRKSQFLSKVSKALSEKNDYDLFTLVNPQAYHQLIKKERFQTNDFTNLIDDIYPEICHYLSQNLIKYLNEKYPFFIFQEIDLGKFKIHFGNWWDSRDFGELDVINVKFNFDPDEFDKLVKAFELEEQDKNLNSDKIKELSQRSNSLQELIENQEKRDLKKDELHKQLKEIEDNRSLFSSHSHEEKQALIDELTKIADEDDRANEAYSELEKLKQQSLELSKEDTVLSYEKNAIKKVFHDFKTFNDHNENLYVNYLNFLKH

Organism: NCBI:txid2840838

Foldseek 3Di:
DVVVVVVVVVVVVVVVVLVVVLVVLVVQCVVCVVVVQLLSNLCSLCVCCCCCQPVVHDDDDPRNNVVCPVVVLVNLLSLVPVLVVVCCVQQVQWDWDPPDRNKTFTWGHDDPDTDGQATQDSSNRATPGDPVSVVLLVVQQVCVVVVDFPCRVVLVVLVVLLVVLVVLLVCLVVLVVVLVVLVVVLVVLVVPPPDDDPVSVVVNVVSVVSNVVSVVSVVSNVVSVVVSVVSVVVSVVSVVVRVVSVVSQVSCCVNQVGPVSVVVCNVCSSVVVSVVSVD